Protein AF-A0A2U3LH15-F1 (afdb_monomer_lite)

Organism: NCBI:txid2043169

Structure (mmCIF, N/CA/C/O backbone):
data_AF-A0A2U3LH15-F1
#
_entry.id   AF-A0A2U3LH15-F1
#
loop_
_atom_site.group_PDB
_atom_site.id
_atom_site.type_symbol
_atom_site.label_atom_id
_atom_site.label_alt_id
_atom_site.label_comp_id
_atom_site.label_asym_id
_atom_site.label_entity_id
_atom_site.label_seq_id
_atom_site.pdbx_PDB_ins_code
_atom_site.Cartn_x
_atom_site.Cartn_y
_atom_site.Cartn_z
_atom_site.occupancy
_atom_site.B_iso_or_equiv
_atom_site.auth_seq_id
_atom_site.auth_comp_id
_atom_site.auth_asym_id
_atom_site.auth_atom_id
_atom_site.pdbx_PDB_model_num
ATOM 1 N N . MET A 1 1 ? -16.679 -10.662 41.827 1.00 49.59 1 MET A N 1
ATOM 2 C CA . MET A 1 1 ? -16.981 -10.724 40.382 1.00 49.59 1 MET A CA 1
ATOM 3 C C . MET A 1 1 ? -16.155 -11.853 39.800 1.00 49.59 1 MET A C 1
ATOM 5 O O . MET A 1 1 ? -14.954 -11.855 40.030 1.00 49.59 1 MET A O 1
ATOM 9 N N . SER A 1 2 ? -16.773 -12.844 39.156 1.00 46.16 2 SER A N 1
ATOM 10 C CA . SER A 1 2 ? -16.022 -13.871 38.427 1.00 46.16 2 SER A CA 1
ATOM 11 C C . SER A 1 2 ? -15.539 -13.270 37.113 1.00 46.16 2 SER A C 1
ATOM 13 O O . SER A 1 2 ? -16.351 -12.785 36.329 1.00 46.16 2 SER A O 1
ATOM 15 N N . THR A 1 3 ? -14.233 -13.267 36.884 1.00 41.34 3 THR A N 1
ATOM 16 C CA . THR A 1 3 ? -13.654 -12.869 35.601 1.00 41.34 3 THR A CA 1
ATOM 17 C C . THR A 1 3 ? -13.797 -14.023 34.618 1.00 41.34 3 THR A C 1
ATOM 19 O O . THR A 1 3 ? -13.359 -15.136 34.909 1.00 41.34 3 THR A O 1
ATOM 22 N N . ALA A 1 4 ? -14.419 -13.767 33.471 1.00 61.19 4 ALA A N 1
ATOM 23 C CA . ALA A 1 4 ? -14.391 -14.677 32.334 1.00 61.19 4 ALA A CA 1
ATOM 24 C C . ALA A 1 4 ? -13.220 -14.294 31.408 1.00 61.19 4 ALA A C 1
ATOM 26 O O . ALA A 1 4 ? -12.852 -13.117 31.359 1.00 61.19 4 ALA A O 1
ATOM 27 N N . PRO A 1 5 ? -12.616 -15.254 30.688 1.00 57.06 5 PRO A N 1
ATOM 28 C CA . PRO A 1 5 ? -11.693 -14.935 29.609 1.00 57.06 5 PRO A CA 1
ATOM 29 C C . PRO A 1 5 ? -12.432 -14.136 28.528 1.00 57.06 5 PRO A C 1
ATOM 31 O O . PRO A 1 5 ? -13.467 -14.574 28.032 1.00 57.06 5 PRO A O 1
ATOM 34 N N . PHE A 1 6 ? -11.895 -12.968 28.185 1.00 63.31 6 PHE A N 1
ATOM 35 C CA . PHE A 1 6 ? -12.437 -12.088 27.158 1.00 63.31 6 PHE A CA 1
ATOM 36 C C . PHE A 1 6 ? -11.955 -12.525 25.766 1.00 63.31 6 PHE A C 1
ATOM 38 O O . PHE A 1 6 ? -10.752 -12.713 25.567 1.00 63.31 6 PHE A O 1
ATOM 45 N N . ASN A 1 7 ? -12.880 -12.691 24.816 1.00 67.81 7 ASN A N 1
ATOM 46 C CA . ASN A 1 7 ? -12.560 -12.983 23.420 1.00 67.81 7 ASN A CA 1
ATOM 47 C C . ASN A 1 7 ? -12.801 -11.726 22.559 1.00 67.81 7 ASN A C 1
ATOM 49 O O . ASN A 1 7 ? -13.956 -11.478 22.229 1.00 67.81 7 ASN A O 1
ATOM 53 N N . PRO A 1 8 ? -11.752 -11.004 22.116 1.00 62.06 8 PRO A N 1
ATOM 54 C CA . PRO A 1 8 ? -11.868 -9.763 21.329 1.00 62.06 8 PRO A CA 1
ATOM 55 C C . PRO A 1 8 ? -12.505 -9.924 19.941 1.00 62.06 8 PRO A C 1
ATOM 57 O O . PRO A 1 8 ? -12.570 -8.969 19.173 1.00 62.06 8 PRO A O 1
ATOM 60 N N . PHE A 1 9 ? -12.920 -11.136 19.578 1.00 65.56 9 PHE A N 1
ATOM 61 C CA . PHE A 1 9 ? -13.545 -11.443 18.297 1.00 65.56 9 PHE A CA 1
ATOM 62 C C . PHE A 1 9 ? -15.045 -11.772 18.425 1.00 65.56 9 PHE A C 1
ATOM 64 O O . PHE A 1 9 ? -15.652 -12.192 17.437 1.00 65.56 9 PHE A O 1
ATOM 71 N N . MET A 1 10 ? -15.660 -11.621 19.608 1.00 66.31 10 MET A N 1
ATOM 72 C CA . MET A 1 10 ? -17.076 -11.933 19.852 1.00 66.31 10 MET A CA 1
ATOM 73 C C . MET A 1 10 ? -17.831 -10.761 20.483 1.00 66.31 10 MET A C 1
ATOM 75 O O . MET A 1 10 ? -17.699 -10.525 21.670 1.00 66.31 10 MET A O 1
ATOM 79 N N . GLY A 1 11 ? -18.724 -10.143 19.702 1.00 62.91 11 GLY A N 1
ATOM 80 C CA . GLY A 1 11 ? -19.539 -8.997 20.115 1.00 62.91 11 GLY A CA 1
ATOM 81 C C . GLY A 1 11 ? -20.336 -9.185 21.416 1.00 62.91 11 GLY A C 1
ATOM 82 O O . GLY A 1 11 ? -21.247 -10.015 21.468 1.00 62.91 11 GLY A O 1
ATOM 83 N N . GLU A 1 12 ? -20.089 -8.339 22.411 1.00 71.44 12 GLU A N 1
ATOM 84 C CA . GLU A 1 12 ? -20.913 -8.166 23.606 1.00 71.44 12 GLU A CA 1
ATOM 85 C C . GLU A 1 12 ? -21.928 -7.024 23.428 1.00 71.44 12 GLU A C 1
ATOM 87 O O . GLU A 1 12 ? -21.669 -5.976 22.823 1.00 71.44 12 GLU A O 1
ATOM 92 N N . VAL A 1 13 ? -23.126 -7.221 23.982 1.00 78.69 13 VAL A N 1
ATOM 93 C CA . VAL A 1 13 ? -24.191 -6.213 24.003 1.00 78.69 13 VAL A CA 1
ATOM 94 C C . VAL A 1 13 ? -24.403 -5.684 25.417 1.00 78.69 13 VAL A C 1
ATOM 96 O O . VAL A 1 13 ? -24.499 -6.446 26.375 1.00 78.69 13 VAL A O 1
ATOM 99 N N . ILE A 1 14 ? -24.526 -4.367 25.546 1.00 79.00 14 ILE A N 1
ATOM 100 C CA . ILE A 1 14 ? -24.836 -3.684 26.801 1.00 79.00 14 ILE A CA 1
ATOM 101 C C . ILE A 1 14 ? -26.329 -3.381 26.839 1.00 79.00 14 ILE A C 1
ATOM 103 O O . ILE A 1 14 ? -26.862 -2.700 25.957 1.00 79.00 14 ILE A O 1
ATOM 107 N N . GLN A 1 15 ? -26.994 -3.855 27.892 1.00 80.69 15 GLN A N 1
ATOM 108 C CA . GLN A 1 15 ? -28.379 -3.502 28.170 1.00 80.69 15 GLN A CA 1
ATOM 109 C C . GLN A 1 15 ? -28.468 -2.020 28.547 1.00 80.69 15 GLN A C 1
ATOM 111 O O . GLN A 1 15 ? -27.754 -1.541 29.427 1.00 80.69 15 GLN A O 1
ATOM 116 N N . THR A 1 16 ? -29.369 -1.293 27.894 1.00 85.56 16 THR A N 1
ATOM 117 C CA . THR A 1 16 ? -29.661 0.095 28.264 1.00 85.56 16 THR A CA 1
ATOM 118 C C . THR A 1 16 ? -30.792 0.154 29.291 1.00 85.56 16 THR A C 1
ATOM 120 O O . THR A 1 16 ? -31.511 -0.818 29.524 1.00 85.56 16 THR A O 1
ATOM 123 N N . ASN A 1 17 ? -31.016 1.329 29.876 1.00 85.38 17 ASN A N 1
ATOM 124 C CA . ASN A 1 17 ? -32.180 1.575 30.732 1.00 85.38 17 ASN A CA 1
ATOM 125 C C . ASN A 1 17 ? -33.522 1.514 29.972 1.00 85.38 17 ASN A C 1
ATOM 127 O O . ASN A 1 17 ? -34.576 1.555 30.603 1.00 85.38 17 ASN A O 1
ATOM 131 N N . VAL A 1 18 ? -33.501 1.424 28.638 1.00 89.19 18 VAL A N 1
ATOM 132 C CA . VAL A 1 18 ? -34.692 1.255 27.804 1.00 89.19 18 VAL A CA 1
ATOM 133 C C . VAL A 1 18 ? -34.870 -0.232 27.509 1.00 89.19 18 VAL A C 1
ATOM 135 O O . VAL A 1 18 ? -34.037 -0.859 26.856 1.00 89.19 18 VAL A O 1
ATOM 138 N N . ALA A 1 19 ? -35.973 -0.806 27.993 1.00 87.81 19 ALA A N 1
ATOM 139 C CA . ALA A 1 19 ? -36.280 -2.216 27.784 1.00 87.81 19 ALA A CA 1
ATOM 140 C C . ALA A 1 19 ? -36.313 -2.563 26.285 1.00 87.81 19 ALA A C 1
ATOM 142 O O . ALA A 1 19 ? -36.955 -1.875 25.494 1.00 87.81 19 ALA A O 1
ATOM 143 N N . GLY A 1 20 ? -35.618 -3.639 25.909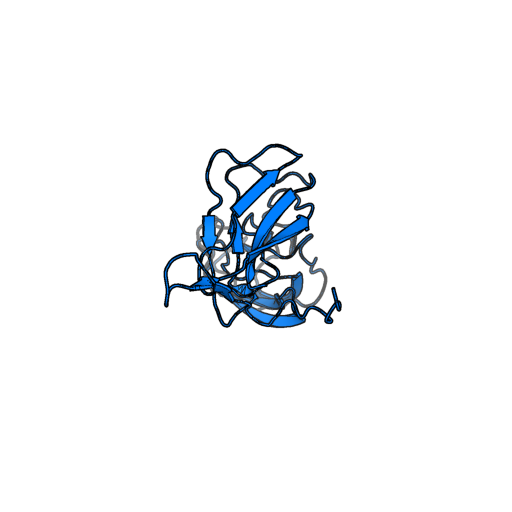 1.00 86.12 20 GLY A N 1
ATOM 144 C CA . GLY A 1 20 ? -35.506 -4.092 24.520 1.00 86.12 20 GLY A CA 1
ATOM 145 C C . GLY A 1 20 ? -34.448 -3.368 23.681 1.00 86.12 20 GLY A C 1
ATOM 146 O O . GLY A 1 20 ? -34.190 -3.797 22.558 1.00 86.12 20 GLY A O 1
ATOM 147 N N . THR A 1 21 ? -33.794 -2.332 24.214 1.00 89.25 21 THR A N 1
ATOM 148 C CA . THR A 1 21 ? -32.716 -1.620 23.520 1.00 89.25 21 THR A CA 1
ATOM 149 C C . THR A 1 21 ? -31.364 -2.027 24.086 1.00 89.25 21 THR A C 1
ATOM 151 O O . THR A 1 21 ? -31.046 -1.746 25.245 1.00 89.25 21 THR A O 1
ATOM 154 N N . ASN A 1 22 ? -30.547 -2.633 23.229 1.00 86.44 22 ASN A N 1
ATOM 155 C CA . ASN A 1 22 ? -29.165 -2.976 23.527 1.00 86.44 22 ASN A CA 1
ATOM 156 C C . ASN A 1 22 ? -28.217 -2.147 22.659 1.00 86.44 22 ASN A C 1
ATOM 158 O O . ASN A 1 22 ? -28.490 -1.906 21.482 1.00 86.44 22 ASN A O 1
ATOM 162 N N . CYS A 1 23 ? -27.089 -1.745 23.232 1.00 83.50 23 CYS A N 1
ATOM 163 C CA . CYS A 1 23 ? -25.990 -1.114 22.510 1.00 83.50 23 CYS A CA 1
ATOM 164 C C . CYS A 1 23 ? -24.867 -2.128 22.294 1.00 83.50 23 CYS A C 1
ATOM 166 O O . CYS A 1 23 ? -24.655 -3.001 23.129 1.00 83.50 23 CYS A O 1
ATOM 168 N N . LEU A 1 24 ? -24.121 -1.997 21.199 1.00 80.94 24 LEU A N 1
ATOM 169 C CA . LEU A 1 24 ? -22.880 -2.751 21.029 1.00 80.94 24 LEU A CA 1
ATOM 170 C C . LEU A 1 24 ? -21.819 -2.195 21.975 1.00 80.94 24 LEU A C 1
ATOM 172 O O . LEU A 1 24 ? -21.653 -0.973 22.063 1.00 80.94 24 LEU A O 1
ATOM 176 N N . TRP A 1 25 ? -21.094 -3.077 22.652 1.00 81.88 25 TRP A N 1
ATOM 177 C CA . TRP A 1 25 ? -19.869 -2.682 23.321 1.00 81.88 25 TRP A CA 1
ATOM 178 C C . TRP A 1 25 ? -18.741 -2.536 22.296 1.00 81.88 25 TRP A C 1
ATOM 180 O O . TRP A 1 25 ? -18.602 -3.340 21.374 1.00 81.88 25 TRP A O 1
ATOM 190 N N . LEU A 1 26 ? -17.959 -1.466 22.431 1.00 83.19 26 LEU A N 1
ATOM 191 C CA . LEU A 1 26 ? -16.799 -1.198 21.590 1.00 83.19 26 LEU A CA 1
ATOM 192 C C . LEU A 1 26 ? -15.582 -1.000 22.483 1.00 83.19 26 LEU A C 1
ATOM 194 O O . LEU A 1 26 ? -15.640 -0.274 23.479 1.00 83.19 26 LEU A O 1
ATOM 198 N N . GLN A 1 27 ? -14.477 -1.613 22.090 1.00 86.25 27 GLN A N 1
ATOM 199 C CA . GLN A 1 27 ? -13.170 -1.408 22.689 1.00 86.25 27 GLN A CA 1
ATOM 200 C C . GLN A 1 27 ? -12.361 -0.448 21.835 1.00 86.25 27 GLN A C 1
ATOM 202 O O . GLN A 1 27 ? -12.455 -0.469 20.612 1.00 86.25 27 GLN A O 1
ATOM 207 N N . LYS A 1 28 ? -11.530 0.371 22.477 1.00 90.12 28 LYS A N 1
ATOM 208 C CA . LYS A 1 28 ? -10.541 1.183 21.770 1.00 90.12 28 LYS A CA 1
ATOM 209 C C . LYS A 1 28 ? -9.204 0.483 21.784 1.00 90.12 28 LYS A C 1
ATOM 211 O O . LYS A 1 28 ? -8.683 0.186 22.857 1.00 90.12 28 LYS A O 1
ATOM 216 N N . VAL A 1 29 ? -8.654 0.273 20.599 1.00 91.88 29 VAL A N 1
ATOM 217 C CA . VAL A 1 29 ? -7.295 -0.228 20.416 1.00 91.88 29 VAL A CA 1
ATOM 218 C C . VAL A 1 29 ? -6.441 0.838 19.754 1.00 91.88 29 VAL A C 1
ATOM 220 O O . VAL A 1 29 ? -6.921 1.621 18.932 1.00 91.88 29 VAL A O 1
ATOM 223 N N . ASP A 1 30 ? -5.174 0.857 20.136 1.00 95.00 30 ASP A N 1
ATOM 224 C CA . ASP A 1 30 ? -4.164 1.736 19.572 1.00 95.00 30 ASP A CA 1
ATOM 225 C C . ASP A 1 30 ? -3.303 0.944 18.584 1.00 95.00 30 ASP A C 1
ATOM 227 O O . ASP A 1 30 ? -2.598 0.009 18.974 1.00 95.00 30 ASP A O 1
ATOM 231 N N . TYR A 1 31 ? -3.405 1.280 17.298 1.00 96.75 31 TYR A N 1
ATOM 232 C CA . TYR A 1 31 ? -2.532 0.738 16.268 1.00 96.75 31 TYR A CA 1
ATOM 233 C C . TYR A 1 31 ? -1.387 1.709 15.983 1.00 96.75 31 TYR A C 1
ATOM 235 O O . TYR A 1 31 ? -1.572 2.722 15.305 1.00 96.75 31 TYR A O 1
ATOM 243 N N . GLN A 1 32 ? -0.204 1.354 16.485 1.00 97.69 32 GLN A N 1
ATOM 244 C CA . GLN A 1 32 ? 0.999 2.173 16.402 1.00 97.69 32 GLN A CA 1
ATOM 245 C C . GLN A 1 32 ? 1.915 1.723 15.263 1.00 97.69 32 GLN A C 1
ATOM 247 O O . GLN A 1 32 ? 2.303 0.555 15.182 1.00 97.69 32 GLN A O 1
ATOM 252 N N . ILE A 1 33 ? 2.297 2.663 14.402 1.00 97.94 33 ILE A N 1
ATOM 253 C CA . ILE A 1 33 ? 3.237 2.464 13.290 1.00 97.94 33 ILE A CA 1
ATOM 254 C C . ILE A 1 33 ? 4.107 3.710 13.099 1.00 97.94 33 ILE A C 1
ATOM 256 O O . ILE A 1 33 ? 3.727 4.794 13.519 1.00 97.94 33 ILE A O 1
ATOM 260 N N . SER A 1 34 ? 5.250 3.583 12.419 1.00 98.06 34 SER A N 1
ATOM 261 C CA . SER A 1 34 ? 6.131 4.725 12.114 1.00 98.06 34 SER A CA 1
ATOM 262 C C . SER A 1 34 ? 6.385 4.861 10.609 1.00 98.06 34 SER A C 1
ATOM 264 O O . SER A 1 34 ? 7.501 4.611 10.150 1.00 98.06 34 SER A O 1
ATOM 266 N N . PRO A 1 35 ? 5.359 5.215 9.810 1.00 98.25 35 PRO A N 1
ATOM 267 C CA . PRO A 1 35 ? 5.477 5.267 8.360 1.00 98.25 35 PRO A CA 1
ATOM 268 C C . PRO A 1 35 ? 6.398 6.399 7.899 1.00 98.25 35 PRO A C 1
ATOM 270 O O . PRO A 1 35 ? 6.175 7.577 8.203 1.00 98.25 35 PRO A O 1
ATOM 273 N N . ILE A 1 36 ? 7.388 6.070 7.078 1.00 98.31 36 ILE A N 1
ATOM 274 C CA . ILE A 1 36 ? 8.235 7.058 6.407 1.00 98.31 36 ILE A CA 1
ATOM 275 C C . ILE A 1 36 ? 7.461 7.792 5.302 1.00 98.31 36 ILE A C 1
ATOM 277 O O . ILE A 1 36 ? 6.383 7.366 4.859 1.00 98.31 36 ILE A O 1
ATOM 281 N N . ALA A 1 37 ? 8.032 8.902 4.832 1.00 98.06 37 ALA A N 1
ATOM 282 C CA . ALA A 1 37 ? 7.488 9.665 3.714 1.00 98.06 37 ALA A CA 1
ATOM 283 C C . ALA A 1 37 ? 7.323 8.798 2.451 1.00 98.06 37 ALA A C 1
ATOM 285 O O . ALA A 1 37 ? 8.145 7.926 2.163 1.00 98.06 37 ALA A O 1
ATOM 286 N N . ALA A 1 38 ? 6.264 9.060 1.680 1.00 97.88 38 ALA A N 1
ATOM 287 C CA . ALA A 1 38 ? 6.037 8.385 0.406 1.00 97.88 38 ALA A CA 1
ATOM 288 C C . ALA A 1 38 ? 7.218 8.599 -0.558 1.00 97.88 38 ALA A C 1
ATOM 290 O O . ALA A 1 38 ? 7.863 9.648 -0.565 1.00 97.88 38 ALA A O 1
ATOM 291 N N . SER A 1 39 ? 7.490 7.604 -1.398 1.00 98.31 39 SER A N 1
ATOM 292 C CA . SER A 1 39 ? 8.616 7.624 -2.334 1.00 98.31 39 SER A CA 1
ATOM 293 C C . SER A 1 39 ? 8.268 6.832 -3.578 1.00 98.31 39 SER A C 1
ATOM 295 O O . SER A 1 39 ? 7.745 5.731 -3.470 1.00 98.31 39 SER A O 1
ATOM 297 N N . ASN A 1 40 ? 8.620 7.353 -4.754 1.00 98.38 40 ASN A N 1
ATOM 298 C CA . ASN A 1 40 ? 8.308 6.734 -6.048 1.00 98.38 40 ASN A CA 1
ATOM 299 C C . ASN A 1 40 ? 9.263 5.594 -6.448 1.00 98.38 40 ASN A C 1
ATOM 301 O O . ASN A 1 40 ? 9.061 4.982 -7.495 1.00 98.38 40 ASN A O 1
ATOM 305 N N . VAL A 1 41 ? 10.323 5.354 -5.669 1.00 98.38 41 VAL A N 1
ATOM 306 C CA . VAL A 1 41 ? 11.430 4.443 -6.026 1.00 98.38 41 VAL A CA 1
ATOM 307 C C . VAL A 1 41 ? 11.818 3.482 -4.899 1.00 98.38 41 VAL A C 1
ATOM 309 O O . VAL A 1 41 ? 12.794 2.754 -5.032 1.00 98.38 41 VAL A O 1
ATOM 312 N N . TYR A 1 42 ? 11.097 3.508 -3.772 1.00 98.62 42 TYR A N 1
ATOM 313 C CA . TYR A 1 42 ? 11.468 2.759 -2.567 1.00 98.62 42 TYR A CA 1
ATOM 314 C C . TYR A 1 42 ? 11.492 1.241 -2.782 1.00 98.62 42 TYR A C 1
ATOM 316 O O . TYR A 1 42 ? 12.402 0.569 -2.309 1.00 98.62 42 TYR A O 1
ATOM 324 N N . VAL A 1 43 ? 10.496 0.711 -3.500 1.00 98.69 43 VAL A N 1
ATOM 325 C CA . VAL A 1 43 ? 10.317 -0.734 -3.707 1.00 98.69 43 VAL A CA 1
ATOM 326 C C . VAL A 1 43 ? 11.207 -1.230 -4.842 1.00 98.69 43 VAL A C 1
ATOM 328 O O . VAL A 1 43 ? 11.886 -2.243 -4.699 1.00 98.69 43 VAL A O 1
ATOM 331 N N . LEU A 1 44 ? 11.190 -0.513 -5.966 1.00 98.62 44 LEU A N 1
ATOM 332 C CA . LEU A 1 44 ? 11.988 -0.790 -7.153 1.00 98.62 44 LEU A CA 1
ATOM 333 C C . LEU A 1 44 ? 12.400 0.544 -7.782 1.00 98.62 44 LEU A C 1
ATOM 335 O O . LEU A 1 44 ? 11.552 1.350 -8.181 1.00 98.62 44 LEU A O 1
ATOM 339 N N . ALA A 1 45 ? 13.709 0.767 -7.894 1.00 98.38 45 ALA A N 1
ATOM 340 C CA . ALA A 1 45 ? 14.246 1.914 -8.615 1.00 98.38 45 ALA A CA 1
ATOM 341 C C . ALA A 1 45 ? 13.839 1.875 -10.100 1.00 98.38 45 ALA A C 1
ATOM 343 O O . ALA A 1 45 ? 13.428 0.836 -10.617 1.00 98.38 45 ALA A O 1
ATOM 344 N N . ASN A 1 46 ? 13.962 3.008 -10.799 1.00 98.06 46 ASN A N 1
ATOM 345 C CA . ASN A 1 46 ? 13.616 3.079 -12.218 1.00 98.06 46 ASN A CA 1
ATOM 346 C C . ASN A 1 46 ? 14.363 2.005 -13.024 1.00 98.06 46 ASN A C 1
ATOM 348 O O . ASN A 1 46 ? 15.580 2.077 -13.194 1.00 98.06 46 ASN A O 1
ATOM 352 N N . THR A 1 47 ? 13.613 1.026 -13.515 1.00 98.69 47 THR A N 1
ATOM 353 C CA . THR A 1 47 ? 14.119 -0.126 -14.257 1.00 98.69 47 THR A CA 1
ATOM 354 C C . THR A 1 47 ? 13.757 0.055 -15.720 1.00 98.69 47 THR A C 1
ATOM 356 O O . THR A 1 47 ? 12.583 0.231 -16.042 1.00 98.69 47 THR A O 1
ATOM 359 N N . ALA A 1 48 ? 14.759 0.037 -16.602 1.00 98.50 48 ALA A N 1
ATOM 360 C CA . ALA A 1 48 ? 14.546 0.208 -18.035 1.00 98.50 48 ALA A CA 1
ATOM 361 C C . ALA A 1 48 ? 13.640 -0.903 -18.593 1.00 98.50 48 ALA A C 1
ATOM 363 O O . ALA A 1 48 ? 13.804 -2.083 -18.266 1.00 98.50 48 ALA A O 1
ATOM 364 N N . LEU A 1 49 ? 12.680 -0.527 -19.438 1.00 98.50 49 LEU A N 1
ATOM 365 C CA . LEU A 1 49 ? 11.817 -1.499 -20.104 1.00 98.50 49 LEU A CA 1
ATOM 366 C C . LEU A 1 49 ? 12.495 -2.087 -21.347 1.00 98.50 49 LEU A C 1
ATOM 368 O O . LEU A 1 49 ? 13.323 -1.444 -21.990 1.00 98.50 49 LEU A O 1
ATOM 372 N N . THR A 1 50 ? 12.113 -3.314 -21.705 1.00 98.19 50 THR A N 1
ATOM 373 C CA . THR A 1 50 ? 12.637 -4.025 -22.885 1.00 98.19 50 THR A CA 1
ATOM 374 C C . THR A 1 50 ? 11.519 -4.332 -23.882 1.00 98.19 50 THR A C 1
ATOM 376 O O . THR A 1 50 ? 10.354 -4.031 -23.633 1.00 98.19 50 THR A O 1
ATOM 379 N N . ALA A 1 51 ? 11.847 -4.960 -25.013 1.00 97.31 51 ALA A N 1
ATOM 380 C CA . ALA A 1 51 ? 10.851 -5.433 -25.979 1.00 97.31 51 ALA A CA 1
ATOM 381 C C . ALA A 1 51 ? 10.011 -6.629 -25.473 1.00 97.31 51 ALA A C 1
ATOM 383 O O . ALA A 1 51 ? 9.102 -7.073 -26.171 1.00 97.31 51 ALA A O 1
ATOM 384 N N . ALA A 1 52 ? 10.306 -7.156 -24.279 1.00 97.88 52 ALA A N 1
ATOM 385 C CA . ALA A 1 52 ? 9.573 -8.239 -23.637 1.00 97.88 52 ALA A CA 1
ATOM 386 C C . ALA A 1 52 ? 9.124 -7.847 -22.221 1.00 97.88 52 ALA A C 1
ATOM 388 O O . ALA A 1 52 ? 9.712 -6.978 -21.574 1.00 97.88 52 ALA A O 1
ATOM 389 N N . ILE A 1 53 ? 8.076 -8.522 -21.745 1.00 98.44 53 ILE A N 1
ATOM 390 C CA . ILE A 1 53 ? 7.631 -8.440 -20.351 1.00 98.44 53 ILE A CA 1
ATOM 391 C C . ILE A 1 53 ? 8.767 -8.918 -19.445 1.00 98.44 53 ILE A C 1
ATOM 393 O O . ILE A 1 53 ? 9.403 -9.936 -19.721 1.00 98.44 53 ILE A O 1
ATOM 397 N N . GLN A 1 54 ? 9.001 -8.194 -18.354 1.00 98.62 54 GLN A N 1
ATOM 398 C CA . GLN A 1 54 ? 10.038 -8.528 -17.380 1.00 98.62 54 GLN A CA 1
ATOM 399 C C . GLN A 1 54 ? 9.395 -8.939 -16.061 1.00 98.62 54 GLN A C 1
ATOM 401 O O . GLN A 1 54 ? 8.556 -8.214 -15.531 1.00 98.62 54 GLN A O 1
ATOM 406 N N . THR A 1 55 ? 9.813 -10.076 -15.512 1.00 98.62 55 THR A N 1
ATOM 407 C CA . THR A 1 55 ? 9.410 -10.529 -14.177 1.00 98.62 55 THR A CA 1
ATOM 408 C C . THR A 1 55 ? 10.570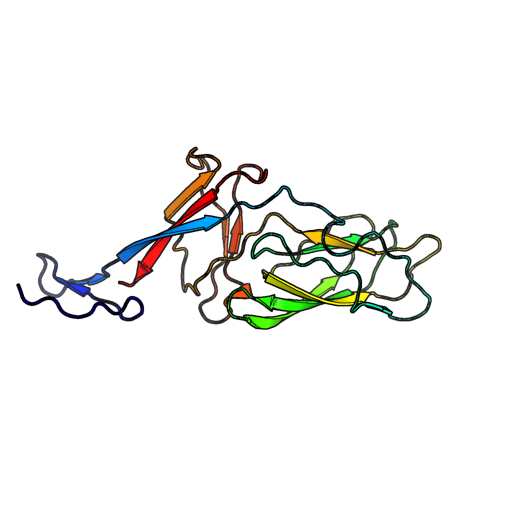 -10.320 -13.216 1.00 98.62 55 THR A C 1
ATOM 410 O O . THR A 1 55 ? 11.587 -11.005 -13.296 1.00 98.62 55 THR A O 1
ATOM 413 N N . ILE A 1 56 ? 10.416 -9.364 -12.309 1.00 98.62 56 ILE A N 1
ATOM 414 C CA . ILE A 1 56 ? 11.407 -9.007 -11.299 1.00 98.62 56 ILE A CA 1
ATOM 415 C C . ILE A 1 56 ? 11.070 -9.751 -10.007 1.00 98.62 56 ILE A C 1
ATOM 417 O O . ILE A 1 56 ? 9.945 -9.651 -9.519 1.00 98.62 56 ILE A O 1
ATOM 421 N N . THR A 1 57 ? 12.032 -10.495 -9.457 1.00 98.44 57 THR A N 1
ATOM 422 C CA . THR A 1 57 ? 11.888 -11.254 -8.193 1.00 98.44 57 THR A CA 1
ATOM 423 C C . THR A 1 57 ? 13.048 -11.033 -7.219 1.00 98.44 57 THR A C 1
ATOM 425 O O . THR A 1 57 ? 13.101 -11.651 -6.160 1.00 98.44 57 THR A O 1
ATOM 428 N N . THR A 1 58 ? 14.014 -10.186 -7.575 1.00 97.00 58 THR A N 1
ATOM 429 C CA . THR A 1 58 ? 15.186 -9.846 -6.757 1.00 97.00 58 THR A CA 1
ATOM 430 C C . THR A 1 58 ? 15.382 -8.333 -6.751 1.00 97.00 58 THR A C 1
ATOM 432 O O . THR A 1 58 ? 14.844 -7.634 -7.607 1.00 97.00 58 THR A O 1
ATOM 435 N N . GLY A 1 59 ? 16.120 -7.811 -5.765 1.00 96.44 59 GLY A N 1
ATOM 436 C CA . GLY A 1 59 ? 16.330 -6.363 -5.632 1.00 96.44 59 GLY A CA 1
ATOM 437 C C . GLY A 1 59 ? 15.052 -5.576 -5.311 1.00 96.44 59 GLY A C 1
ATOM 438 O O . GLY A 1 59 ? 14.998 -4.379 -5.572 1.00 96.44 59 GLY A O 1
ATOM 439 N N . ILE A 1 60 ? 14.033 -6.253 -4.772 1.00 98.31 60 ILE A N 1
ATOM 440 C CA . ILE A 1 60 ? 12.775 -5.654 -4.326 1.00 98.31 60 ILE A CA 1
ATOM 441 C C . ILE A 1 60 ? 12.879 -5.367 -2.830 1.00 98.31 60 ILE A C 1
ATOM 443 O O . ILE A 1 60 ? 13.180 -6.265 -2.040 1.00 98.31 60 ILE A O 1
ATOM 447 N N . THR A 1 61 ? 12.579 -4.133 -2.439 1.00 98.56 61 THR A N 1
ATOM 448 C CA . THR A 1 61 ? 12.464 -3.740 -1.030 1.00 98.56 61 THR A CA 1
ATOM 449 C C . THR A 1 61 ? 11.000 -3.809 -0.606 1.00 98.56 61 THR A C 1
ATOM 451 O O . THR A 1 61 ? 10.132 -3.234 -1.263 1.00 98.56 61 THR A O 1
ATOM 454 N N . SER A 1 62 ? 10.705 -4.506 0.493 1.00 98.19 62 SER A N 1
ATOM 455 C CA . SER A 1 62 ? 9.349 -4.507 1.061 1.00 98.19 62 SER A CA 1
ATOM 456 C C . SER A 1 62 ? 9.031 -3.165 1.733 1.00 98.19 62 SER A C 1
ATOM 458 O O . SER A 1 62 ? 9.960 -2.526 2.225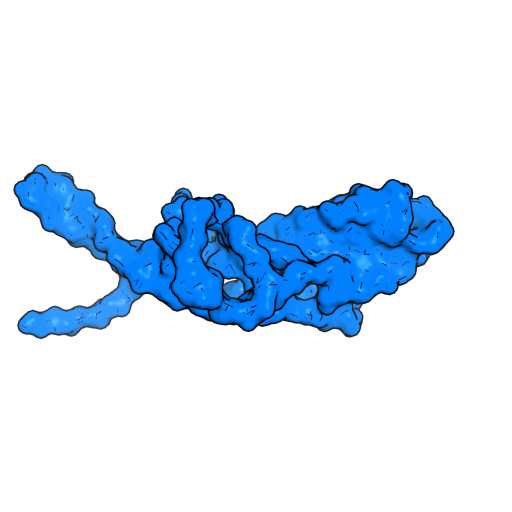 1.00 98.19 62 SER A O 1
ATOM 460 N N . PRO A 1 63 ? 7.758 -2.727 1.764 1.00 98.31 63 PRO A N 1
ATOM 461 C CA . PRO A 1 63 ? 7.361 -1.499 2.450 1.00 98.31 63 PRO A CA 1
ATOM 462 C C . PRO A 1 63 ? 7.784 -1.459 3.926 1.00 98.31 63 PRO A C 1
ATOM 464 O O . PRO A 1 63 ? 7.890 -2.493 4.581 1.00 98.31 63 PRO A O 1
ATOM 467 N N . ASP A 1 64 ? 7.987 -0.253 4.454 1.00 98.31 64 ASP A N 1
ATOM 468 C CA . ASP A 1 64 ? 8.376 -0.000 5.848 1.00 98.31 64 ASP A CA 1
ATOM 469 C C . ASP A 1 64 ? 7.280 -0.378 6.857 1.00 98.31 64 ASP A C 1
ATOM 471 O O . ASP A 1 64 ? 7.560 -0.862 7.951 1.00 98.31 64 ASP A O 1
ATOM 475 N N . VAL A 1 65 ? 6.024 -0.175 6.465 1.00 98.62 65 VAL A N 1
ATOM 476 C CA . VAL A 1 65 ? 4.816 -0.585 7.185 1.00 98.62 65 VAL A CA 1
ATOM 477 C C . VAL A 1 65 ? 3.782 -1.075 6.164 1.00 98.62 65 VAL A C 1
ATOM 479 O O . VAL A 1 65 ? 3.912 -0.747 4.981 1.00 98.62 65 VAL A O 1
A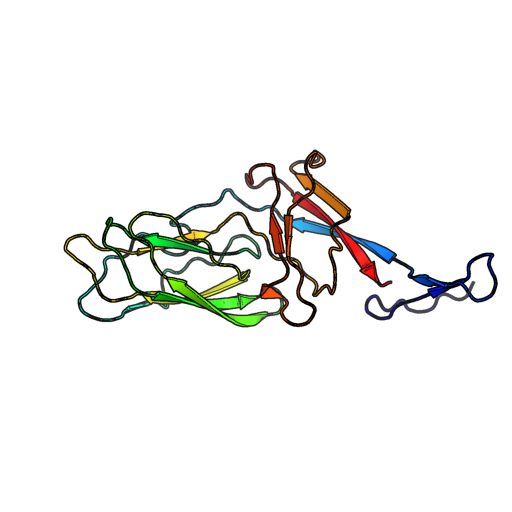TOM 482 N N . PRO A 1 66 ? 2.731 -1.812 6.572 1.00 98.62 66 PRO A N 1
ATOM 483 C CA . PRO A 1 66 ? 1.632 -2.163 5.678 1.00 98.62 66 PRO A CA 1
ATOM 484 C C . PRO A 1 66 ? 1.052 -0.918 5.001 1.00 98.62 66 PRO A C 1
ATOM 486 O O . PRO A 1 66 ? 0.494 -0.045 5.666 1.00 98.62 66 PRO A O 1
ATOM 489 N N . ARG A 1 67 ? 1.201 -0.806 3.680 1.00 98.75 67 ARG A N 1
ATOM 490 C CA . ARG A 1 67 ? 0.757 0.367 2.909 1.00 98.75 67 ARG A CA 1
ATOM 491 C C . ARG A 1 67 ? 0.637 0.053 1.430 1.00 98.75 67 ARG A C 1
ATOM 493 O O . ARG A 1 67 ? 1.086 -0.989 0.955 1.00 98.75 67 ARG A O 1
ATOM 500 N N . ASN A 1 68 ? 0.010 0.948 0.688 1.00 98.56 68 ASN A N 1
ATOM 501 C CA . ASN A 1 68 ? -0.094 0.807 -0.750 1.00 98.56 68 ASN A CA 1
ATOM 502 C C . ASN A 1 68 ? 1.225 1.096 -1.479 1.00 98.56 68 ASN A C 1
ATOM 504 O O . ASN A 1 68 ? 2.163 1.699 -0.954 1.00 98.56 68 ASN A O 1
ATOM 508 N N . HIS A 1 69 ? 1.257 0.692 -2.743 1.00 98.56 69 HIS A N 1
ATOM 509 C CA . HIS A 1 69 ? 2.334 1.002 -3.672 1.00 98.56 69 HIS A CA 1
ATOM 510 C C . HIS A 1 69 ? 1.920 2.126 -4.623 1.00 98.56 69 HIS A C 1
ATOM 512 O O . HIS A 1 69 ? 0.735 2.395 -4.840 1.00 98.56 69 HIS A O 1
ATOM 518 N N . VAL A 1 70 ? 2.919 2.741 -5.241 1.00 98.69 70 VAL A N 1
ATOM 519 C CA . VAL A 1 70 ? 2.740 3.654 -6.372 1.00 98.69 70 VAL A CA 1
ATOM 520 C C . VAL A 1 70 ? 3.601 3.195 -7.539 1.00 98.69 70 VAL A C 1
ATOM 522 O O . VAL A 1 70 ? 4.671 2.625 -7.327 1.00 98.69 70 VAL A O 1
ATOM 525 N N . VAL A 1 71 ? 3.156 3.441 -8.765 1.00 98.75 71 VAL A N 1
ATOM 526 C CA . VAL A 1 71 ? 3.925 3.152 -9.983 1.00 98.75 71 VAL A CA 1
ATOM 527 C C . VAL A 1 71 ? 4.060 4.413 -10.821 1.00 98.75 71 VAL A C 1
ATOM 529 O O . VAL A 1 71 ? 3.160 5.256 -10.844 1.00 98.75 71 VAL A O 1
ATOM 532 N N . LYS A 1 72 ? 5.193 4.563 -11.502 1.00 98.62 72 LYS A N 1
ATOM 533 C CA . LYS A 1 72 ? 5.464 5.715 -12.364 1.00 98.62 72 LYS A CA 1
ATOM 534 C C . LYS A 1 72 ? 6.278 5.283 -13.580 1.00 98.62 72 LYS A C 1
ATOM 536 O O . LYS A 1 72 ? 7.277 4.582 -13.424 1.00 98.62 72 LYS A O 1
ATOM 541 N N . GLY A 1 73 ? 5.862 5.725 -14.765 1.00 98.62 73 GLY A N 1
ATOM 542 C CA . GLY A 1 73 ? 6.634 5.577 -15.996 1.00 98.62 73 GLY A CA 1
ATOM 543 C C . GLY A 1 73 ? 7.708 6.658 -16.143 1.00 98.62 73 GLY A C 1
ATOM 544 O O . GLY A 1 73 ? 7.590 7.762 -15.598 1.00 98.62 73 GLY A O 1
ATOM 545 N N . ALA A 1 74 ? 8.773 6.348 -16.877 1.00 98.31 74 ALA A N 1
ATOM 546 C CA . ALA A 1 74 ? 9.888 7.263 -17.109 1.00 98.31 74 ALA A CA 1
ATOM 547 C C . ALA A 1 74 ? 9.597 8.305 -18.201 1.00 98.31 74 ALA A C 1
ATOM 549 O O . ALA A 1 74 ? 10.172 9.395 -18.165 1.00 98.31 74 ALA A O 1
ATOM 550 N N . ILE A 1 75 ? 8.700 8.003 -19.148 1.00 98.38 75 ILE A N 1
ATOM 551 C CA . ILE A 1 75 ? 8.383 8.864 -20.296 1.00 98.38 75 ILE A CA 1
ATOM 552 C C . ILE A 1 75 ? 6.880 9.143 -20.395 1.00 98.38 75 ILE A C 1
ATOM 554 O O . ILE A 1 75 ? 6.050 8.447 -19.818 1.00 98.38 75 ILE A O 1
ATOM 558 N N . SER A 1 76 ? 6.499 10.193 -21.127 1.00 98.00 76 SER A N 1
ATOM 559 C CA . SER A 1 76 ? 5.091 10.609 -21.250 1.00 98.00 76 SER A CA 1
ATOM 560 C C . SER A 1 76 ? 4.210 9.576 -21.957 1.00 98.00 76 SER A C 1
ATOM 562 O O . SER A 1 76 ? 3.000 9.577 -21.756 1.00 98.00 76 SER A O 1
ATOM 564 N N . THR A 1 77 ? 4.809 8.695 -22.759 1.00 98.00 77 THR A N 1
ATOM 565 C CA . THR A 1 77 ? 4.122 7.626 -23.490 1.00 98.00 77 THR A CA 1
ATOM 566 C C . THR A 1 77 ? 4.165 6.274 -22.778 1.00 98.00 77 THR A C 1
ATOM 568 O O . THR A 1 77 ? 3.638 5.312 -23.332 1.00 98.00 77 THR A O 1
ATOM 571 N N . SER A 1 78 ? 4.767 6.170 -21.582 1.00 98.31 78 SER A N 1
ATOM 572 C CA . SER A 1 78 ? 4.804 4.917 -20.816 1.00 98.31 78 SER A CA 1
ATOM 573 C C . SER A 1 78 ? 3.379 4.411 -20.576 1.00 98.31 78 SER A C 1
ATOM 575 O O . SER A 1 78 ? 2.557 5.096 -19.959 1.00 98.31 78 SER A O 1
ATOM 577 N N . THR A 1 79 ? 3.084 3.207 -21.060 1.00 97.88 79 THR A N 1
ATOM 578 C CA . THR A 1 79 ? 1.773 2.563 -20.933 1.00 97.88 79 THR A CA 1
ATOM 579 C C . THR A 1 79 ? 1.917 1.078 -20.585 1.00 97.88 79 THR A C 1
ATOM 581 O O . THR A 1 79 ? 3.020 0.555 -20.439 1.00 97.88 79 THR A O 1
ATOM 584 N N . GLY A 1 80 ? 0.790 0.389 -20.431 1.00 98.25 80 GLY A N 1
ATOM 585 C CA . GLY A 1 80 ? 0.730 -1.009 -20.025 1.00 98.25 80 GLY A CA 1
ATOM 586 C C . GLY A 1 80 ? 0.554 -1.191 -18.521 1.00 98.25 80 GLY A C 1
ATOM 587 O O . GLY A 1 80 ? 0.470 -0.235 -17.749 1.00 98.25 80 GLY A O 1
ATOM 588 N N . ASN A 1 81 ? 0.456 -2.456 -18.121 1.00 98.69 81 ASN A N 1
ATOM 589 C CA . ASN A 1 81 ? 0.126 -2.844 -16.758 1.00 98.69 81 ASN A CA 1
ATOM 590 C C . ASN A 1 81 ? 1.373 -3.274 -15.993 1.00 98.69 81 ASN A C 1
ATOM 592 O O . ASN A 1 81 ? 2.127 -4.130 -16.454 1.00 98.69 81 ASN A O 1
ATOM 596 N N . VAL A 1 82 ? 1.528 -2.726 -14.794 1.00 98.81 82 VAL A N 1
ATOM 597 C CA . VAL A 1 82 ? 2.461 -3.212 -13.782 1.00 98.81 82 VAL A CA 1
ATOM 598 C C . VAL A 1 82 ? 1.680 -4.114 -12.835 1.00 98.81 82 VAL A C 1
ATOM 600 O O . VAL A 1 82 ? 0.691 -3.680 -12.239 1.00 98.81 82 VAL A O 1
ATOM 603 N N . VAL A 1 83 ? 2.100 -5.372 -12.709 1.00 98.81 83 VAL A N 1
ATOM 604 C CA . VAL A 1 83 ? 1.462 -6.345 -11.808 1.00 98.81 83 VAL A CA 1
ATOM 605 C C . VAL A 1 83 ? 2.383 -6.596 -10.626 1.00 98.81 83 VAL A C 1
ATOM 607 O O . VAL A 1 83 ? 3.533 -6.980 -10.805 1.00 98.81 83 VAL A O 1
ATOM 610 N N . ILE A 1 84 ? 1.887 -6.368 -9.417 1.00 98.88 84 ILE A N 1
ATOM 611 C CA . ILE A 1 84 ? 2.650 -6.477 -8.173 1.00 98.88 84 ILE A CA 1
ATOM 612 C C . ILE A 1 84 ? 2.032 -7.589 -7.340 1.00 98.88 84 ILE A C 1
ATOM 614 O O . ILE A 1 84 ? 0.832 -7.557 -7.061 1.00 98.88 84 ILE A O 1
ATOM 618 N N . THR A 1 85 ? 2.856 -8.546 -6.931 1.00 98.81 85 THR A N 1
ATOM 619 C CA . THR A 1 85 ? 2.463 -9.683 -6.096 1.00 98.81 85 THR A CA 1
ATOM 620 C C . THR A 1 85 ? 3.279 -9.683 -4.810 1.00 98.81 85 THR A C 1
ATOM 622 O O . THR A 1 85 ? 4.477 -9.388 -4.807 1.00 98.81 85 THR A O 1
ATOM 625 N N . GLY A 1 86 ? 2.620 -10.010 -3.707 1.00 98.75 86 GLY A N 1
ATOM 626 C CA . GLY A 1 86 ? 3.206 -10.004 -2.375 1.00 98.75 86 GLY A CA 1
ATOM 627 C C . GLY A 1 86 ? 2.200 -10.477 -1.337 1.00 98.75 86 GLY A C 1
ATOM 628 O O . GLY A 1 86 ? 1.289 -11.233 -1.676 1.00 98.75 86 GLY A O 1
ATOM 629 N N . THR A 1 87 ? 2.341 -10.025 -0.093 1.00 98.75 87 THR A N 1
ATOM 630 C CA . THR A 1 87 ? 1.408 -10.378 0.987 1.00 98.75 87 THR A CA 1
ATOM 631 C C . THR A 1 87 ? 0.815 -9.159 1.673 1.00 98.75 87 THR A C 1
ATOM 633 O O . THR A 1 87 ? 1.446 -8.102 1.744 1.00 98.75 87 THR A O 1
ATOM 636 N N . ASP A 1 88 ? -0.389 -9.317 2.216 1.00 98.38 88 ASP A N 1
ATOM 637 C CA . ASP A 1 88 ? -0.981 -8.361 3.152 1.00 98.38 88 ASP A CA 1
ATOM 638 C C . ASP A 1 88 ? -0.437 -8.548 4.583 1.00 98.38 88 ASP A C 1
ATOM 640 O O . ASP A 1 88 ? 0.383 -9.433 4.839 1.00 98.38 88 ASP A O 1
ATOM 644 N N . ILE A 1 89 ? -0.887 -7.709 5.524 1.00 97.12 89 ILE A N 1
ATOM 645 C CA . ILE A 1 89 ? -0.475 -7.771 6.940 1.00 97.12 89 ILE A CA 1
ATOM 646 C C . ILE A 1 89 ? -0.872 -9.092 7.631 1.00 97.12 89 ILE A C 1
ATOM 648 O O . ILE A 1 89 ? -0.240 -9.486 8.606 1.00 97.12 89 ILE A O 1
ATOM 652 N N . GLY A 1 90 ? -1.883 -9.798 7.114 1.00 95.75 90 GLY A N 1
ATOM 653 C CA . GLY A 1 90 ? -2.299 -11.118 7.590 1.00 95.75 90 GLY A CA 1
ATOM 654 C C . GLY A 1 90 ? -1.509 -12.273 6.967 1.00 95.75 90 GLY A C 1
ATOM 655 O O . GLY A 1 90 ? -1.752 -13.427 7.311 1.00 95.75 90 GLY A O 1
ATOM 656 N N . GLY A 1 91 ? -0.575 -11.988 6.054 1.00 97.62 91 GLY A N 1
ATOM 657 C CA . GLY A 1 91 ? 0.213 -12.991 5.338 1.00 97.62 91 GLY A CA 1
ATOM 658 C C . GLY A 1 91 ? -0.491 -13.600 4.122 1.00 97.62 91 GLY A C 1
ATOM 659 O O . GLY A 1 91 ? 0.063 -14.506 3.499 1.00 97.62 91 GLY A O 1
ATOM 660 N N . ASN A 1 92 ? -1.676 -13.115 3.739 1.00 97.69 92 ASN A N 1
ATOM 661 C CA . ASN A 1 92 ? -2.380 -13.618 2.560 1.00 97.69 92 ASN A CA 1
ATOM 662 C C . ASN A 1 92 ? -1.690 -13.126 1.290 1.00 97.69 92 ASN A C 1
ATOM 664 O O . ASN A 1 92 ? -1.354 -11.946 1.182 1.00 97.69 92 ASN A O 1
ATOM 668 N N . VAL A 1 93 ? -1.530 -14.010 0.303 1.00 98.38 93 VAL A N 1
ATOM 669 C CA . VAL A 1 93 ? -0.999 -13.626 -1.009 1.00 98.38 93 VAL A CA 1
ATOM 670 C C . VAL A 1 93 ? -2.007 -12.734 -1.725 1.00 98.38 93 VAL A C 1
ATOM 672 O O . VAL A 1 93 ? -3.173 -13.095 -1.887 1.00 98.38 93 VAL A O 1
ATOM 675 N N . ILE A 1 94 ? -1.541 -11.577 -2.180 1.00 98.56 94 ILE A N 1
ATOM 676 C CA . ILE A 1 94 ? -2.341 -10.595 -2.904 1.00 98.56 94 ILE A CA 1
ATOM 677 C C . ILE A 1 94 ? -1.624 -10.143 -4.173 1.00 98.56 94 ILE A C 1
ATOM 679 O O . ILE A 1 94 ? -0.393 -10.088 -4.241 1.00 98.56 94 ILE A O 1
ATOM 683 N N . THR A 1 95 ? -2.422 -9.766 -5.168 1.00 98.44 95 THR A N 1
ATOM 684 C CA . THR A 1 95 ? -1.950 -9.182 -6.423 1.00 98.44 95 THR A CA 1
ATOM 685 C C . THR A 1 95 ? -2.671 -7.862 -6.679 1.00 98.44 95 THR A C 1
ATOM 687 O O . THR A 1 95 ? -3.872 -7.730 -6.429 1.00 98.44 95 THR A O 1
ATOM 690 N N . SER A 1 96 ? -1.934 -6.879 -7.186 1.00 98.19 96 SER A N 1
ATOM 691 C CA . SER A 1 96 ? -2.447 -5.595 -7.661 1.00 98.19 96 SER A CA 1
ATOM 692 C C . SER A 1 96 ? -1.992 -5.366 -9.093 1.00 98.19 96 SER A C 1
ATOM 694 O O . SER A 1 96 ? -0.835 -5.612 -9.417 1.00 98.19 96 SER A O 1
ATOM 696 N N . THR A 1 97 ? -2.893 -4.891 -9.946 1.00 98.56 97 THR A N 1
ATOM 697 C CA . THR A 1 97 ? -2.572 -4.490 -11.320 1.00 98.56 97 THR A CA 1
ATOM 698 C C . THR A 1 97 ? -2.818 -2.999 -11.456 1.00 98.56 97 THR A C 1
ATOM 700 O O . THR A 1 97 ? -3.927 -2.538 -11.188 1.00 98.56 97 THR A O 1
ATOM 703 N N . VAL A 1 98 ? -1.797 -2.253 -11.871 1.00 98.44 98 VAL A N 1
ATOM 704 C CA . VAL A 1 98 ? -1.872 -0.800 -12.044 1.00 98.44 98 VAL A CA 1
ATOM 705 C C . VAL A 1 98 ? -1.435 -0.435 -13.456 1.00 98.44 98 VAL A C 1
ATOM 707 O O . VAL A 1 98 ? -0.338 -0.792 -13.884 1.00 98.44 98 VAL A O 1
ATOM 710 N N . ALA A 1 99 ? -2.297 0.273 -14.184 1.00 98.56 99 ALA A N 1
ATOM 711 C CA . ALA A 1 99 ? -1.972 0.791 -15.507 1.00 98.56 99 ALA A CA 1
ATOM 712 C C . ALA A 1 99 ? -1.102 2.049 -15.386 1.00 98.56 99 ALA A C 1
ATOM 714 O O . ALA A 1 99 ? -1.411 2.946 -14.599 1.00 98.56 99 ALA A O 1
ATOM 715 N N . LEU A 1 100 ? -0.027 2.126 -16.169 1.00 98.56 100 LEU A N 1
ATOM 716 C CA . LEU A 1 100 ? 0.804 3.324 -16.270 1.00 98.56 100 LEU A CA 1
ATOM 717 C C . LEU A 1 100 ? 0.045 4.452 -16.979 1.00 98.56 100 LEU A C 1
ATOM 719 O O . LEU A 1 100 ? -0.737 4.214 -17.899 1.00 98.56 100 LEU A O 1
ATOM 723 N N . ASN A 1 101 ? 0.324 5.688 -16.569 1.00 98.25 101 ASN A N 1
ATOM 724 C CA . ASN A 1 101 ? -0.212 6.899 -17.185 1.00 98.25 101 ASN A CA 1
ATOM 725 C C . ASN A 1 101 ? 0.932 7.882 -17.478 1.00 98.25 101 ASN A C 1
ATOM 727 O O . ASN A 1 101 ? 1.062 8.928 -16.838 1.00 98.25 101 ASN A O 1
ATOM 731 N N . GLY A 1 102 ? 1.828 7.489 -18.387 1.00 98.06 102 GLY A N 1
ATOM 732 C CA . GLY A 1 102 ? 3.032 8.249 -18.699 1.00 98.06 102 GLY A CA 1
ATOM 733 C C . GLY A 1 102 ? 3.896 8.489 -17.458 1.00 98.06 102 GLY A C 1
ATOM 734 O O . GLY A 1 102 ? 4.174 7.575 -16.679 1.00 98.06 102 GLY A O 1
ATOM 735 N N . THR A 1 103 ? 4.278 9.749 -17.241 1.00 98.12 103 THR A N 1
ATOM 736 C CA . THR A 1 103 ? 5.072 10.176 -16.077 1.00 98.12 103 THR A CA 1
ATOM 737 C C . THR A 1 103 ? 4.234 10.504 -14.839 1.00 98.12 103 THR A C 1
ATOM 739 O O . THR A 1 103 ? 4.794 10.871 -13.800 1.00 98.12 103 THR A O 1
ATOM 742 N N . THR A 1 104 ? 2.906 10.386 -14.905 1.00 98.50 104 THR A N 1
ATOM 743 C CA . THR A 1 104 ? 2.037 10.589 -13.745 1.00 98.50 104 THR A CA 1
ATOM 744 C C . THR A 1 104 ? 2.148 9.396 -12.800 1.00 98.50 104 THR A C 1
ATOM 746 O O . THR A 1 104 ? 2.112 8.241 -13.217 1.00 98.50 104 THR A O 1
ATOM 749 N N . VAL A 1 105 ? 2.280 9.681 -11.503 1.00 98.44 105 VAL A N 1
ATOM 750 C CA . VAL A 1 105 ? 2.266 8.647 -10.464 1.00 98.44 105 VAL A CA 1
ATOM 751 C C . VAL A 1 105 ? 0.858 8.069 -10.364 1.00 98.44 105 VAL A C 1
ATOM 753 O O . VAL A 1 105 ? -0.100 8.812 -10.149 1.00 98.44 105 VAL A O 1
ATOM 756 N N . VAL A 1 106 ? 0.737 6.750 -10.490 1.00 98.62 106 VAL A N 1
ATOM 757 C CA . VAL A 1 106 ? -0.526 6.028 -10.326 1.00 98.62 106 VAL A CA 1
ATOM 758 C C . VAL A 1 106 ? -0.490 5.257 -9.013 1.00 98.62 106 VAL A C 1
ATOM 760 O O . VAL A 1 106 ? 0.475 4.558 -8.702 1.00 98.62 106 VAL A O 1
ATOM 763 N N . VAL A 1 107 ? -1.539 5.430 -8.216 1.00 98.12 107 VAL A N 1
ATOM 764 C CA . VAL A 1 107 ? -1.621 4.942 -6.840 1.00 98.12 107 VAL A CA 1
ATOM 765 C C . VAL A 1 107 ? -2.382 3.617 -6.810 1.00 98.12 107 VAL A C 1
ATOM 767 O O . VAL A 1 107 ? -3.515 3.542 -7.281 1.00 98.12 107 VAL A O 1
ATOM 770 N N . GLY A 1 108 ? -1.769 2.570 -6.254 1.00 98.00 108 GLY A N 1
ATOM 771 C CA . GLY A 1 108 ? -2.438 1.297 -5.998 1.00 98.00 108 GLY A CA 1
ATOM 772 C C . GLY A 1 108 ? -3.383 1.385 -4.799 1.00 98.00 108 GLY A C 1
ATOM 773 O O . GLY A 1 108 ? -3.195 2.212 -3.907 1.00 98.00 108 GLY A O 1
ATOM 774 N N . THR A 1 109 ? -4.395 0.522 -4.750 1.00 96.44 109 THR A N 1
ATOM 775 C CA . THR A 1 109 ? -5.417 0.542 -3.685 1.00 96.44 109 THR A CA 1
ATOM 776 C C . THR A 1 109 ? -5.153 -0.456 -2.560 1.00 96.44 109 THR A C 1
ATOM 778 O O . THR A 1 109 ? -5.576 -0.229 -1.433 1.00 96.44 109 THR A O 1
ATOM 781 N N . LYS A 1 110 ? -4.446 -1.553 -2.850 1.00 98.19 110 LYS A N 1
ATOM 782 C CA . LYS A 1 110 ? -4.166 -2.622 -1.884 1.00 98.19 110 LYS A CA 1
ATOM 783 C C . LYS A 1 110 ? -2.947 -2.304 -1.028 1.00 98.19 110 LYS A C 1
ATOM 785 O O . LYS A 1 110 ? -1.908 -1.922 -1.572 1.00 98.19 110 LYS A O 1
ATOM 790 N N . ALA A 1 111 ? -3.058 -2.534 0.277 1.00 98.56 111 ALA A N 1
ATOM 791 C CA . ALA A 1 111 ? -1.944 -2.469 1.212 1.00 98.56 111 ALA A CA 1
ATOM 792 C C . ALA A 1 111 ? -1.143 -3.782 1.225 1.00 98.56 111 ALA A C 1
ATOM 794 O O . ALA A 1 111 ? -1.702 -4.861 1.425 1.00 98.56 111 ALA A O 1
ATOM 795 N N . PHE A 1 112 ? 0.169 -3.671 1.031 1.00 98.81 112 PHE A N 1
ATOM 796 C CA . PHE A 1 112 ? 1.138 -4.763 1.072 1.00 98.81 112 PHE A CA 1
ATOM 797 C C . PHE A 1 112 ? 2.027 -4.612 2.306 1.00 98.81 112 PHE A C 1
ATOM 799 O O . PHE A 1 112 ? 2.389 -3.493 2.670 1.00 98.81 112 PHE A O 1
ATOM 806 N N . VAL A 1 113 ? 2.412 -5.733 2.913 1.00 98.44 113 VAL A N 1
ATOM 807 C CA . VAL A 1 113 ? 3.498 -5.797 3.905 1.00 98.44 113 VAL A CA 1
ATOM 808 C C . VAL A 1 113 ? 4.775 -6.376 3.297 1.00 98.44 113 VAL A C 1
ATOM 810 O O . VAL A 1 113 ? 5.870 -5.960 3.654 1.00 98.44 113 VAL A O 1
ATOM 813 N N . THR A 1 114 ? 4.647 -7.284 2.326 1.00 98.50 114 THR A N 1
ATOM 814 C CA . THR A 1 114 ? 5.770 -7.742 1.502 1.00 98.50 114 THR A CA 1
ATOM 815 C C . THR A 1 114 ? 5.436 -7.599 0.030 1.00 98.50 114 THR A C 1
ATOM 817 O O . THR A 1 114 ? 4.273 -7.702 -0.361 1.00 98.50 114 THR A O 1
ATOM 820 N N . ILE A 1 115 ? 6.458 -7.385 -0.795 1.00 98.69 115 ILE A N 1
ATOM 821 C CA . ILE A 1 115 ? 6.365 -7.487 -2.253 1.00 98.69 115 ILE A CA 1
ATOM 822 C C . ILE A 1 115 ? 7.433 -8.480 -2.697 1.00 98.69 115 ILE A C 1
ATOM 824 O O . ILE A 1 115 ? 8.604 -8.328 -2.359 1.00 98.69 115 ILE A O 1
ATOM 828 N N . THR A 1 116 ? 7.023 -9.509 -3.433 1.00 98.50 116 THR A N 1
ATOM 829 C CA . THR A 1 116 ? 7.889 -10.629 -3.829 1.00 98.50 116 THR A CA 1
ATOM 830 C C . THR A 1 116 ? 8.109 -10.695 -5.333 1.00 98.50 116 THR A C 1
ATOM 832 O O . THR A 1 116 ? 9.106 -11.258 -5.785 1.00 98.50 116 THR A O 1
ATOM 835 N N . GLN A 1 117 ? 7.202 -10.113 -6.120 1.00 98.75 117 GLN A N 1
ATOM 836 C CA . GLN A 1 117 ? 7.312 -10.088 -7.571 1.00 98.75 117 GLN A CA 1
ATOM 837 C C . GLN A 1 117 ? 6.687 -8.826 -8.160 1.00 98.75 117 GLN A C 1
ATOM 839 O O . GLN A 1 117 ? 5.618 -8.384 -7.735 1.00 98.75 117 GLN A O 1
ATOM 844 N N . ILE A 1 118 ? 7.340 -8.287 -9.188 1.00 98.88 118 ILE A N 1
ATOM 845 C CA . ILE A 1 118 ? 6.831 -7.187 -10.006 1.00 98.88 118 ILE A CA 1
ATOM 846 C C . ILE A 1 118 ? 6.961 -7.588 -11.475 1.00 98.88 118 ILE A C 1
ATOM 848 O O . ILE A 1 118 ? 8.052 -7.905 -11.944 1.00 98.88 118 ILE A O 1
ATOM 852 N N . VAL A 1 119 ? 5.855 -7.571 -12.210 1.00 98.88 119 VAL A N 1
ATOM 853 C CA . VAL A 1 119 ? 5.829 -7.769 -13.661 1.00 98.88 119 VAL A CA 1
ATOM 854 C C . VAL A 1 119 ? 5.719 -6.407 -14.330 1.00 98.88 119 VAL A C 1
ATOM 856 O O . VAL A 1 119 ? 4.760 -5.672 -14.088 1.00 98.88 119 VAL A O 1
ATOM 859 N N . LEU A 1 120 ? 6.706 -6.073 -15.158 1.00 98.81 120 LEU A N 1
ATOM 860 C CA . LEU A 1 120 ? 6.781 -4.820 -15.905 1.00 98.81 120 LEU A CA 1
ATOM 861 C C . LEU A 1 120 ? 6.332 -5.024 -17.362 1.00 98.81 120 LEU A C 1
ATOM 863 O O . LEU A 1 120 ? 6.641 -6.071 -17.945 1.00 98.81 120 LEU A O 1
ATOM 867 N N . PRO A 1 121 ? 5.644 -4.040 -17.971 1.00 98.62 121 PRO A N 1
ATOM 868 C CA . PRO A 1 121 ? 5.201 -4.131 -19.357 1.00 98.62 121 PRO A CA 1
ATOM 869 C C . PRO A 1 121 ? 6.373 -4.020 -20.347 1.00 98.62 121 PRO A C 1
ATOM 871 O O . PRO A 1 121 ? 7.521 -3.771 -19.975 1.00 98.62 121 PRO A O 1
ATOM 874 N N . VAL A 1 122 ? 6.070 -4.204 -21.633 1.00 98.44 122 VAL A N 1
ATOM 875 C CA . VAL A 1 122 ? 7.007 -3.904 -22.724 1.00 98.44 122 VAL A CA 1
ATOM 876 C C . VAL A 1 122 ? 7.241 -2.395 -22.840 1.00 98.44 122 VAL A C 1
ATOM 878 O O . VAL A 1 122 ? 6.369 -1.595 -22.509 1.00 98.44 122 VAL A O 1
ATOM 881 N N . SER A 1 123 ? 8.413 -2.010 -23.338 1.00 98.06 123 SER A N 1
ATOM 882 C CA . SER A 1 123 ? 8.765 -0.613 -23.591 1.00 98.06 123 SER A CA 1
ATOM 883 C C . SER A 1 123 ? 7.835 0.035 -24.622 1.00 98.06 123 SER A C 1
ATOM 885 O O . SER A 1 123 ? 7.547 -0.544 -25.671 1.00 98.06 123 SER A O 1
ATOM 887 N N . SER A 1 124 ? 7.418 1.267 -24.335 1.00 96.88 124 SER A N 1
ATOM 888 C CA . SER A 1 124 ? 6.615 2.130 -25.210 1.00 96.88 124 SER A CA 1
ATOM 889 C C . SER A 1 124 ? 7.469 3.119 -26.018 1.00 96.88 124 SER A C 1
ATOM 891 O O . SER A 1 124 ? 6.926 3.947 -26.750 1.00 96.88 124 SER A O 1
ATOM 893 N N . GLY A 1 125 ? 8.800 3.080 -25.883 1.00 96.38 125 GLY A N 1
ATOM 894 C CA . GLY A 1 125 ? 9.702 3.987 -26.591 1.00 96.38 125 GLY A CA 1
ATOM 895 C C . GLY A 1 125 ? 11.116 4.067 -26.013 1.00 96.38 125 GLY A C 1
ATOM 896 O O . GLY A 1 125 ? 11.453 3.467 -24.993 1.00 96.38 125 GLY A O 1
ATOM 897 N N . ALA A 1 126 ? 11.973 4.837 -26.683 1.00 97.19 126 ALA A N 1
ATOM 898 C CA . ALA A 1 126 ? 13.341 5.062 -26.227 1.00 97.19 126 ALA A CA 1
ATOM 899 C C . ALA A 1 126 ? 13.362 5.766 -24.857 1.00 97.19 126 ALA A C 1
ATOM 901 O O . ALA A 1 126 ? 12.685 6.773 -24.660 1.00 97.19 126 ALA A O 1
ATOM 902 N N . GLY A 1 127 ? 14.163 5.243 -23.926 1.00 96.81 127 GLY A N 1
ATOM 903 C CA . GLY A 1 127 ? 14.278 5.783 -22.567 1.00 96.81 127 GLY A CA 1
ATOM 904 C C . GLY A 1 127 ? 13.149 5.379 -21.614 1.00 96.81 127 GLY A C 1
ATOM 905 O O . GLY A 1 127 ? 13.095 5.903 -20.504 1.00 96.81 127 GLY A O 1
ATOM 906 N N . ASP A 1 128 ? 12.262 4.463 -22.018 1.00 98.50 128 ASP A N 1
ATOM 907 C CA . ASP A 1 128 ? 11.189 3.982 -21.151 1.00 98.50 128 ASP A CA 1
ATOM 908 C C . ASP A 1 128 ? 11.718 3.151 -19.972 1.00 98.50 128 ASP A C 1
ATOM 910 O O . ASP A 1 128 ? 12.714 2.424 -20.058 1.00 98.50 128 ASP A O 1
ATOM 914 N N . GLY A 1 129 ? 11.012 3.253 -18.858 1.00 98.50 129 GLY A N 1
ATOM 915 C CA . GLY A 1 129 ? 11.360 2.657 -17.585 1.00 98.50 129 GLY A CA 1
ATOM 916 C C . GLY A 1 129 ? 10.201 2.773 -16.610 1.00 98.50 129 GLY A C 1
ATOM 917 O O . GLY A 1 129 ? 9.291 3.583 -16.795 1.00 98.50 129 GLY A O 1
ATOM 918 N N . VAL A 1 130 ? 10.227 1.946 -15.573 1.00 98.75 130 VAL A N 1
ATOM 919 C CA . VAL A 1 130 ? 9.212 1.955 -14.520 1.00 98.75 130 VAL A CA 1
ATOM 920 C C . VAL A 1 130 ? 9.891 1.947 -13.167 1.00 98.75 130 VAL A C 1
ATOM 922 O O . VAL A 1 130 ? 10.808 1.160 -12.930 1.00 98.75 130 VAL A O 1
ATOM 925 N N . SER A 1 131 ? 9.406 2.791 -12.262 1.00 98.81 131 SER A N 1
ATOM 926 C CA . SER A 1 131 ? 9.718 2.699 -10.840 1.00 98.81 131 SER A CA 1
ATOM 927 C C . SER A 1 131 ? 8.487 2.300 -10.034 1.00 98.81 131 SER A C 1
ATOM 929 O O . SER A 1 131 ? 7.352 2.645 -10.384 1.00 98.81 131 SER A O 1
ATOM 931 N N . VAL A 1 132 ? 8.725 1.580 -8.937 1.00 98.81 132 VAL A N 1
ATOM 932 C CA . VAL A 1 132 ? 7.699 1.212 -7.956 1.00 98.81 132 VAL A CA 1
ATOM 933 C C . VAL A 1 132 ? 8.092 1.768 -6.597 1.00 98.81 132 VAL A C 1
ATOM 935 O O . VAL A 1 132 ? 9.230 1.656 -6.136 1.00 98.81 132 VAL A O 1
ATOM 938 N N . GLY A 1 133 ? 7.122 2.389 -5.951 1.00 98.75 133 GLY A N 1
ATOM 939 C CA . GLY A 1 133 ? 7.286 3.119 -4.715 1.00 98.75 133 GLY A CA 1
ATOM 940 C C . GLY A 1 133 ? 6.276 2.732 -3.646 1.00 98.75 133 GLY A C 1
ATOM 941 O O . GLY A 1 133 ? 5.435 1.859 -3.848 1.00 98.75 133 GLY A O 1
ATOM 942 N N . ILE A 1 134 ? 6.339 3.444 -2.528 1.00 98.69 134 ILE A N 1
ATOM 943 C CA . ILE A 1 134 ? 5.382 3.381 -1.420 1.00 98.69 134 ILE A CA 1
ATOM 944 C C . ILE A 1 134 ? 4.524 4.651 -1.408 1.00 98.69 134 ILE A C 1
ATOM 946 O O . ILE A 1 134 ? 5.045 5.755 -1.589 1.00 98.69 134 ILE A O 1
ATOM 950 N N . GLY A 1 135 ? 3.214 4.504 -1.206 1.00 98.25 135 GLY A N 1
ATOM 951 C CA . GLY A 1 135 ? 2.261 5.618 -1.129 1.00 98.25 135 GLY A CA 1
ATOM 952 C C . GLY A 1 135 ? 1.817 5.926 0.302 1.00 98.25 135 GLY A C 1
ATOM 953 O O . GLY A 1 135 ? 2.190 5.235 1.241 1.00 98.25 135 GLY A O 1
ATOM 954 N N . SER A 1 136 ? 1.025 6.979 0.502 1.00 98.00 136 SER A N 1
ATOM 955 C CA . SER A 1 136 ? 0.570 7.407 1.842 1.00 98.00 136 SER A CA 1
ATOM 956 C C . SER A 1 136 ? -0.697 6.701 2.347 1.00 98.00 136 SER A C 1
ATOM 958 O O . SER A 1 136 ? -1.240 7.099 3.375 1.00 98.00 136 SER A O 1
ATOM 960 N N . VAL A 1 137 ? -1.190 5.679 1.640 1.00 98.25 137 VAL A N 1
ATOM 961 C CA . VAL A 1 137 ? -2.373 4.915 2.056 1.00 98.25 137 VAL A CA 1
ATOM 962 C C . VAL A 1 137 ? -1.900 3.733 2.898 1.00 98.25 137 VAL A C 1
ATOM 964 O O . VAL A 1 137 ? -1.272 2.811 2.382 1.00 98.25 137 VAL A O 1
ATOM 967 N N . LEU A 1 138 ? -2.164 3.779 4.199 1.00 98.62 138 LEU A N 1
ATOM 968 C CA . LEU A 1 138 ? -1.681 2.821 5.193 1.00 98.62 138 LEU A CA 1
ATOM 969 C C . LEU A 1 138 ? -2.703 1.700 5.389 1.00 98.62 138 LEU A C 1
ATOM 971 O O . LEU A 1 138 ? -3.903 1.959 5.383 1.00 98.62 138 LEU A O 1
ATOM 975 N N . GLY A 1 139 ? -2.244 0.464 5.558 1.00 98.31 139 GLY A N 1
ATOM 976 C CA . GLY A 1 139 ? -3.093 -0.697 5.823 1.00 98.31 139 GLY A CA 1
ATOM 977 C C . GLY A 1 139 ? -3.553 -0.752 7.278 1.00 98.31 139 GLY A C 1
ATOM 978 O O . GLY A 1 139 ? -2.794 -0.422 8.186 1.00 98.31 139 GLY A O 1
ATOM 979 N N . LEU A 1 140 ? -4.792 -1.187 7.499 1.00 97.56 140 LEU A N 1
ATOM 980 C CA . LEU A 1 140 ? -5.350 -1.431 8.829 1.00 97.56 140 LEU A CA 1
ATOM 981 C C . LEU A 1 140 ? -5.260 -2.926 9.191 1.00 97.56 140 LEU A C 1
ATOM 983 O O . LEU A 1 140 ? -5.395 -3.777 8.311 1.00 97.56 140 LEU A O 1
ATOM 987 N N . PRO A 1 141 ? -5.072 -3.274 10.478 1.00 95.62 141 PRO A N 1
ATOM 988 C CA . PRO A 1 141 ? -4.877 -4.659 10.920 1.00 95.62 141 PRO A CA 1
ATOM 989 C C . PRO A 1 141 ? -6.180 -5.462 11.094 1.00 95.62 141 PRO A C 1
ATOM 991 O O . PRO A 1 141 ? -6.135 -6.590 11.576 1.00 95.62 141 PRO A O 1
ATOM 994 N N . TYR A 1 142 ? -7.333 -4.910 10.704 1.00 93.56 142 TYR A N 1
ATOM 995 C CA . TYR A 1 142 ? -8.644 -5.551 10.836 1.00 93.56 142 TYR A CA 1
ATOM 996 C C . TYR A 1 142 ? -9.477 -5.374 9.567 1.00 93.56 142 TYR A C 1
ATOM 998 O O . TYR A 1 142 ? -9.340 -4.378 8.853 1.00 93.56 142 TYR A O 1
ATOM 1006 N N . THR A 1 143 ? -10.382 -6.322 9.321 1.00 94.25 143 THR A N 1
ATOM 1007 C CA . THR A 1 143 ? -11.479 -6.139 8.370 1.00 94.25 143 THR A CA 1
ATOM 1008 C C . THR A 1 143 ? -12.627 -5.406 9.050 1.00 94.25 143 THR A C 1
ATOM 1010 O O . THR A 1 143 ? -13.026 -5.732 10.169 1.00 94.25 143 THR A O 1
ATOM 1013 N N . PHE A 1 144 ? -13.185 -4.411 8.368 1.00 92.50 144 PHE A N 1
ATOM 1014 C CA . PHE A 1 144 ? -14.292 -3.628 8.896 1.00 92.50 144 PHE A CA 1
ATOM 1015 C C . PHE A 1 144 ? -15.454 -3.559 7.906 1.00 92.50 144 PHE A C 1
ATOM 1017 O O . PHE A 1 144 ? -15.273 -3.446 6.699 1.00 92.50 144 PHE A O 1
ATOM 1024 N N . ALA A 1 145 ? -16.681 -3.587 8.430 1.00 92.81 145 ALA A N 1
ATOM 1025 C CA . ALA A 1 145 ? -17.898 -3.375 7.638 1.00 92.81 145 ALA A CA 1
ATOM 1026 C C . ALA A 1 145 ? -18.296 -1.889 7.527 1.00 92.81 145 ALA A C 1
ATOM 1028 O O . ALA A 1 145 ? -19.243 -1.548 6.821 1.00 92.81 145 ALA A O 1
ATOM 1029 N N . LYS A 1 146 ? -17.613 -1.008 8.266 1.00 92.19 146 LYS A N 1
ATOM 1030 C CA . LYS A 1 146 ? -17.836 0.443 8.309 1.00 92.19 146 LYS A CA 1
ATOM 1031 C C . LYS A 1 146 ? -16.571 1.150 8.791 1.00 92.19 146 LYS A C 1
ATOM 1033 O O . LYS A 1 146 ? -15.633 0.497 9.233 1.00 92.19 146 LYS A O 1
ATOM 1038 N N . ASN A 1 147 ? -16.555 2.479 8.758 1.00 93.69 147 ASN A N 1
ATOM 1039 C CA . ASN A 1 147 ? -15.442 3.232 9.324 1.00 93.69 147 ASN A CA 1
ATOM 1040 C C . ASN A 1 147 ? -15.364 3.028 10.847 1.00 93.69 147 ASN A C 1
ATOM 1042 O O . ASN A 1 147 ? -16.302 3.375 11.564 1.00 93.69 147 ASN A O 1
ATOM 1046 N N . MET A 1 148 ? -14.238 2.485 11.307 1.00 93.31 148 MET A N 1
ATOM 1047 C CA . MET A 1 148 ? -13.938 2.241 12.719 1.00 93.31 148 MET A CA 1
ATOM 1048 C C . MET A 1 148 ? -12.735 3.058 13.223 1.00 93.31 148 MET A C 1
ATOM 1050 O O . MET A 1 148 ? -12.304 2.880 14.358 1.00 93.31 148 MET A O 1
ATOM 1054 N N . VAL A 1 149 ? -12.177 3.962 12.408 1.00 95.44 149 VAL A N 1
ATOM 1055 C CA . VAL A 1 149 ? -11.120 4.881 12.857 1.00 95.44 149 VAL A CA 1
ATOM 1056 C C . VAL A 1 149 ? -11.763 6.014 13.648 1.00 95.44 149 VAL A C 1
ATOM 1058 O O . VAL A 1 149 ? -12.528 6.807 13.099 1.00 95.44 149 VAL A O 1
ATOM 1061 N N . SER A 1 150 ? -11.438 6.102 14.936 1.00 93.69 150 SER A N 1
ATOM 1062 C CA . SER A 1 150 ? -12.003 7.117 15.829 1.00 93.69 150 SER A CA 1
ATOM 1063 C C . SER A 1 150 ? -11.147 8.381 15.891 1.00 93.69 150 SER A C 1
ATOM 1065 O O . SER A 1 150 ? -11.683 9.490 15.916 1.00 93.69 150 SER A O 1
ATOM 1067 N N . LYS A 1 151 ? -9.818 8.229 15.920 1.00 95.06 151 LYS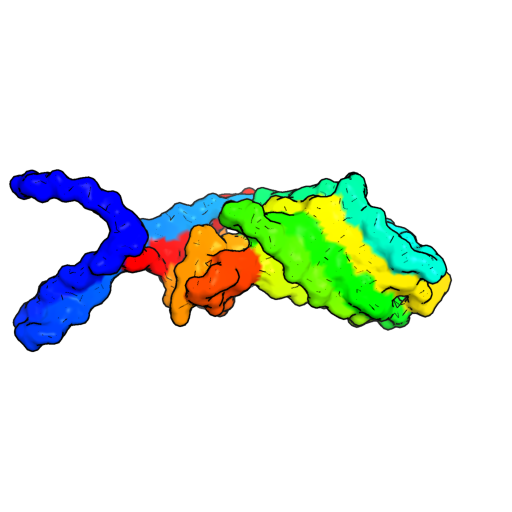 A N 1
ATOM 1068 C CA . LYS A 1 151 ? -8.823 9.312 15.957 1.00 95.06 151 LYS A CA 1
ATOM 1069 C C . LYS A 1 151 ? -7.507 8.832 15.351 1.00 95.06 151 LYS A C 1
ATOM 1071 O O . LYS A 1 151 ? -7.221 7.639 15.377 1.00 95.06 151 LYS A O 1
ATOM 1076 N N . ALA A 1 152 ? -6.689 9.765 14.882 1.00 97.50 152 ALA A N 1
ATOM 1077 C CA . ALA A 1 152 ? -5.295 9.503 14.546 1.00 97.50 152 ALA A CA 1
ATOM 1078 C C . ALA A 1 152 ? -4.411 10.615 15.119 1.00 97.50 152 ALA A C 1
ATOM 1080 O O . ALA A 1 152 ? -4.795 11.787 15.075 1.00 97.50 152 ALA A O 1
ATOM 1081 N N . TYR A 1 153 ? -3.255 10.243 15.659 1.00 97.81 153 TYR A N 1
ATOM 1082 C CA . TYR A 1 153 ? -2.252 11.163 16.182 1.00 97.81 153 TYR A CA 1
ATOM 1083 C C . TYR A 1 153 ? -0.952 10.968 15.410 1.00 97.81 153 TYR A C 1
ATOM 1085 O O . TYR A 1 153 ? -0.392 9.881 15.421 1.00 97.81 153 TYR A O 1
ATOM 1093 N N . ASN A 1 154 ? -0.455 12.012 14.754 1.00 97.62 154 ASN A N 1
ATOM 1094 C CA . ASN A 1 154 ? 0.858 11.998 14.115 1.00 97.62 154 ASN A CA 1
ATOM 1095 C C . ASN A 1 154 ? 1.827 12.784 14.995 1.00 97.62 154 ASN A C 1
ATOM 1097 O O . ASN A 1 154 ? 1.614 13.975 15.234 1.00 97.62 154 ASN A O 1
ATOM 1101 N N . ASN A 1 155 ? 2.869 12.125 15.505 1.00 96.88 155 ASN A N 1
ATOM 1102 C CA . ASN A 1 155 ? 3.822 12.727 16.438 1.00 96.88 155 ASN A CA 1
ATOM 1103 C C . ASN A 1 155 ? 3.127 13.362 17.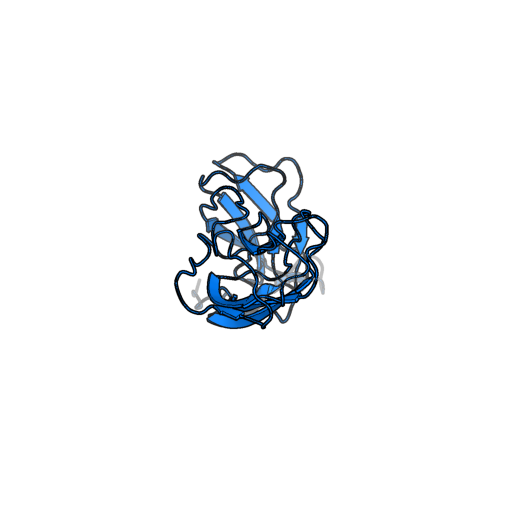662 1.00 96.88 155 ASN A C 1
ATOM 1105 O O . ASN A 1 155 ? 3.395 14.508 18.022 1.00 96.88 155 ASN A O 1
ATOM 1109 N N . ASN A 1 156 ? 2.189 12.629 18.271 1.00 95.81 156 ASN A N 1
ATOM 1110 C CA . ASN A 1 156 ? 1.337 13.080 19.383 1.00 95.81 156 ASN A CA 1
ATOM 1111 C C . ASN A 1 156 ? 0.378 14.248 19.064 1.00 95.81 156 ASN A C 1
ATOM 1113 O O . ASN A 1 156 ? -0.290 14.756 19.967 1.00 95.81 156 ASN A O 1
ATOM 1117 N N . VAL A 1 157 ? 0.263 14.678 17.804 1.00 97.06 157 VAL A N 1
ATOM 1118 C CA . VAL A 1 157 ? -0.675 15.727 17.381 1.00 97.06 157 VAL A CA 1
ATOM 1119 C C . VAL A 1 157 ? -1.905 15.090 16.748 1.00 97.06 157 VAL A C 1
ATOM 1121 O O . VAL A 1 157 ? -1.795 14.356 15.772 1.00 97.06 157 VAL A O 1
ATOM 1124 N N . LEU A 1 158 ? -3.084 15.387 17.298 1.00 97.31 158 LEU A N 1
ATOM 1125 C CA . LEU A 1 158 ? -4.363 14.920 16.761 1.00 97.31 158 LEU A CA 1
ATOM 1126 C C . LEU A 1 158 ? -4.611 15.491 15.355 1.00 97.31 158 LEU A C 1
ATOM 1128 O O . LEU A 1 158 ? -4.524 16.704 15.156 1.00 97.31 158 LEU A O 1
ATOM 1132 N N . GLU A 1 159 ? -5.001 14.635 14.411 1.00 97.00 159 GLU A N 1
ATOM 1133 C CA . GLU A 1 159 ? -5.469 15.054 13.087 1.00 97.00 159 GLU A CA 1
ATOM 1134 C C . GLU A 1 159 ? -6.695 15.977 13.211 1.00 97.00 159 GLU A C 1
ATOM 1136 O O . GLU A 1 159 ? -7.730 15.602 13.766 1.00 97.00 159 GLU A O 1
ATOM 1141 N N . THR A 1 160 ? -6.598 17.194 12.671 1.00 94.12 160 THR A N 1
ATOM 1142 C CA . THR A 1 160 ? -7.715 18.158 12.643 1.00 94.12 160 THR A CA 1
ATOM 1143 C C . THR A 1 160 ? -8.720 17.852 11.539 1.00 94.12 160 THR A C 1
ATOM 1145 O O . THR A 1 160 ? -9.891 18.214 11.643 1.00 94.12 160 THR A O 1
ATOM 1148 N N . THR A 1 161 ? -8.264 17.181 10.481 1.00 93.94 161 THR A N 1
ATOM 1149 C CA . THR A 1 161 ? -9.102 16.672 9.398 1.00 93.94 161 THR A CA 1
ATOM 1150 C C . THR A 1 161 ? -9.271 15.178 9.592 1.00 93.94 161 THR A C 1
ATOM 1152 O O . THR A 1 161 ? -8.290 14.466 9.786 1.00 93.94 161 THR A O 1
ATOM 1155 N N . THR A 1 162 ? -10.509 14.691 9.538 1.00 89.50 162 THR A N 1
ATOM 1156 C CA . THR A 1 162 ? -10.780 13.260 9.676 1.00 89.50 162 THR A CA 1
ATOM 1157 C C . THR A 1 162 ? -10.004 12.470 8.616 1.00 89.50 162 THR A C 1
ATOM 1159 O O . THR A 1 162 ? -10.146 12.771 7.427 1.00 89.50 162 THR A O 1
ATOM 1162 N N . PRO A 1 163 ? -9.208 11.459 9.013 1.00 95.44 163 PRO A N 1
ATOM 1163 C CA . PRO A 1 163 ? -8.525 10.594 8.063 1.00 95.44 163 PRO A CA 1
ATOM 1164 C C . PRO A 1 163 ? -9.504 9.957 7.076 1.00 95.44 163 PRO A C 1
ATOM 1166 O O . PRO A 1 163 ? -10.606 9.545 7.445 1.00 95.44 163 PRO A O 1
ATOM 1169 N N . THR A 1 164 ? -9.090 9.843 5.818 1.00 96.62 164 THR A N 1
ATOM 1170 C CA . THR A 1 164 ? -9.875 9.124 4.810 1.00 96.62 164 THR A CA 1
ATOM 1171 C C . THR A 1 164 ? -9.684 7.633 5.020 1.00 96.62 164 THR A C 1
ATOM 1173 O O . THR A 1 164 ? -8.549 7.160 5.037 1.00 96.62 164 THR A O 1
ATOM 1176 N N . THR A 1 165 ? -10.774 6.886 5.169 1.00 96.94 165 THR A N 1
ATOM 1177 C CA . THR A 1 165 ? -10.724 5.440 5.394 1.00 96.94 165 THR A CA 1
ATOM 1178 C C . THR A 1 165 ? -11.463 4.683 4.306 1.00 96.94 165 THR A C 1
ATOM 1180 O O . THR A 1 165 ? -12.495 5.119 3.801 1.00 96.94 165 THR A O 1
ATOM 1183 N N . THR A 1 166 ? -10.916 3.530 3.943 1.00 97.50 166 THR A N 1
ATOM 1184 C CA . THR A 1 166 ? -11.597 2.508 3.144 1.00 97.50 166 THR A CA 1
ATOM 1185 C C . THR A 1 166 ? -11.709 1.262 4.005 1.00 97.50 166 THR A C 1
ATOM 1187 O O . THR A 1 166 ? -10.778 0.931 4.739 1.00 97.50 166 THR A O 1
ATOM 1190 N N . PHE A 1 167 ? -12.857 0.598 3.949 1.00 96.19 167 PHE A N 1
ATOM 1191 C CA . PHE A 1 167 ? -13.145 -0.597 4.728 1.00 96.19 167 PHE A CA 1
ATOM 1192 C C . PHE A 1 167 ? -13.697 -1.693 3.817 1.00 96.19 167 PHE A C 1
ATOM 1194 O O . PHE A 1 167 ? -14.397 -1.417 2.842 1.00 96.19 167 PHE A O 1
ATOM 1201 N N . ASP A 1 168 ? -13.363 -2.936 4.138 1.00 97.19 168 ASP A N 1
ATOM 1202 C CA . ASP A 1 168 ? -13.786 -4.133 3.419 1.00 97.19 168 ASP A CA 1
ATOM 1203 C C . ASP A 1 168 ? -13.966 -5.264 4.440 1.00 97.19 168 ASP A C 1
ATOM 1205 O O . ASP A 1 168 ? -13.045 -5.600 5.188 1.00 97.19 168 ASP A O 1
ATOM 1209 N N . SER A 1 169 ? -15.159 -5.858 4.488 1.00 95.44 169 SER A N 1
ATOM 1210 C CA . SER A 1 169 ? -15.492 -6.902 5.463 1.00 95.44 169 SER A CA 1
ATOM 1211 C C . SER A 1 169 ? -14.851 -8.258 5.155 1.00 95.44 169 SER A C 1
ATOM 1213 O O . SER A 1 169 ? -14.981 -9.182 5.954 1.00 95.44 169 SER A O 1
ATOM 1215 N N . VAL A 1 170 ? -14.204 -8.401 3.997 1.00 95.44 170 VAL A N 1
ATOM 1216 C CA . VAL A 1 170 ? -13.631 -9.655 3.497 1.00 95.44 170 VAL A CA 1
ATOM 1217 C C . VAL A 1 170 ? -12.123 -9.527 3.318 1.00 95.44 170 VAL A C 1
ATOM 1219 O O . VAL A 1 170 ? -11.363 -10.335 3.845 1.00 95.44 170 VAL A O 1
ATOM 1222 N N . ASN A 1 171 ? -11.672 -8.521 2.570 1.00 96.38 171 ASN A N 1
ATOM 1223 C CA . ASN A 1 171 ? -10.282 -8.419 2.137 1.00 96.38 171 ASN A CA 1
ATOM 1224 C C . ASN A 1 171 ? -9.495 -7.468 3.034 1.00 96.38 171 ASN A C 1
ATOM 1226 O O . ASN A 1 171 ? -9.601 -6.247 2.911 1.00 96.38 171 ASN A O 1
ATOM 1230 N N . LEU A 1 172 ? -8.623 -8.022 3.875 1.00 96.62 172 LEU A N 1
ATOM 1231 C CA . LEU A 1 172 ? -7.787 -7.241 4.787 1.00 96.62 172 LEU A CA 1
ATOM 1232 C C . LEU A 1 172 ? -6.949 -6.181 4.052 1.00 96.62 172 LEU A C 1
ATOM 1234 O O . LEU A 1 172 ? -6.946 -5.021 4.446 1.00 96.62 172 LEU A O 1
ATOM 1238 N N . CYS A 1 173 ? -6.353 -6.536 2.909 1.00 97.81 173 CYS A N 1
ATOM 1239 C CA . CYS A 1 173 ? -5.568 -5.614 2.076 1.00 97.81 173 CYS A CA 1
ATOM 1240 C C . CYS A 1 173 ? -6.315 -4.372 1.552 1.00 97.81 173 CYS A C 1
ATOM 1242 O O . CYS A 1 173 ? -5.661 -3.431 1.106 1.00 97.81 173 CYS A O 1
ATOM 1244 N N . ASN A 1 174 ? -7.651 -4.364 1.574 1.00 98.00 174 ASN A N 1
ATOM 1245 C CA . ASN A 1 174 ? -8.470 -3.232 1.133 1.00 98.00 174 ASN A CA 1
ATOM 1246 C C . ASN A 1 174 ? -8.883 -2.312 2.303 1.00 98.00 174 ASN A C 1
ATOM 1248 O O . ASN A 1 174 ? -9.494 -1.270 2.069 1.00 98.00 174 ASN A O 1
ATOM 1252 N N . ASN A 1 175 ? -8.575 -2.677 3.554 1.00 97.94 175 ASN A N 1
ATOM 1253 C CA . ASN A 1 175 ? -8.847 -1.837 4.718 1.00 97.94 175 ASN A CA 1
ATOM 1254 C C . ASN A 1 175 ? -7.674 -0.882 4.917 1.00 97.94 175 ASN A C 1
ATOM 1256 O O . ASN A 1 175 ? -6.566 -1.306 5.253 1.00 97.94 175 ASN A O 1
ATOM 1260 N N . THR A 1 176 ? -7.905 0.406 4.686 1.00 98.12 176 THR A N 1
ATOM 1261 C CA . THR A 1 176 ? -6.832 1.399 4.657 1.00 98.12 176 THR A CA 1
ATOM 1262 C C . THR A 1 176 ? -7.229 2.730 5.271 1.00 98.12 176 THR A C 1
ATOM 1264 O O . THR A 1 176 ? -8.406 3.091 5.309 1.00 98.12 176 THR A O 1
ATOM 1267 N N . VAL A 1 177 ? -6.230 3.510 5.673 1.00 98.12 177 VAL A N 1
ATOM 1268 C CA . VAL A 1 177 ? -6.377 4.879 6.167 1.00 98.12 177 VAL A CA 1
ATOM 1269 C C . VAL A 1 177 ? -5.357 5.812 5.515 1.00 98.12 177 VAL A C 1
ATOM 1271 O O . VAL A 1 177 ? -4.225 5.432 5.223 1.00 98.12 177 VAL A O 1
ATOM 1274 N N . THR A 1 178 ? -5.752 7.055 5.265 1.00 97.81 178 THR A N 1
ATOM 1275 C CA . THR A 1 178 ? -4.879 8.130 4.784 1.00 97.81 178 THR A CA 1
ATOM 1276 C C . THR A 1 178 ? -5.068 9.351 5.665 1.00 97.81 178 THR A C 1
ATOM 1278 O O . THR A 1 178 ? -6.188 9.842 5.823 1.00 97.81 178 THR A O 1
ATOM 1281 N N . LEU A 1 179 ? -3.970 9.819 6.252 1.00 96.50 179 LEU A N 1
ATOM 1282 C CA . LEU A 1 179 ? -3.945 11.033 7.060 1.00 96.50 179 LEU A CA 1
ATOM 1283 C C . LEU A 1 179 ? -3.951 12.279 6.170 1.00 96.50 179 LEU A C 1
ATOM 1285 O O . LEU A 1 179 ? -3.539 12.226 5.009 1.00 96.50 179 LEU A O 1
ATOM 1289 N N . ALA A 1 180 ? -4.398 13.403 6.727 1.00 94.88 180 ALA A N 1
ATOM 1290 C CA . ALA A 1 180 ? -4.258 14.703 6.083 1.00 94.88 180 ALA A CA 1
ATOM 1291 C C . ALA A 1 180 ? -2.847 15.274 6.285 1.00 94.88 180 ALA A C 1
ATOM 1293 O O . ALA A 1 180 ? -2.328 15.965 5.405 1.00 94.88 180 ALA A O 1
ATOM 1294 N N . SER A 1 181 ? -2.216 14.987 7.428 1.00 95.88 181 SER A N 1
ATOM 1295 C CA . SER A 1 181 ? -0.818 15.352 7.665 1.00 95.88 181 SER A CA 1
ATOM 1296 C C . SER A 1 181 ? 0.164 14.468 6.888 1.00 95.88 181 SER A C 1
ATOM 1298 O O . SER A 1 181 ? -0.114 13.323 6.524 1.00 95.88 181 SER A O 1
ATOM 1300 N N . ALA A 1 182 ? 1.351 15.017 6.623 1.00 95.19 182 ALA A N 1
ATOM 1301 C CA . ALA A 1 182 ? 2.413 14.295 5.939 1.00 95.19 182 ALA A CA 1
ATOM 1302 C C . ALA A 1 182 ? 3.068 13.243 6.851 1.00 95.19 182 ALA A C 1
ATOM 1304 O O . ALA A 1 182 ? 3.309 13.471 8.038 1.00 95.19 182 ALA A O 1
ATOM 1305 N N . LEU A 1 183 ? 3.414 12.103 6.253 1.00 97.38 183 LEU A N 1
ATOM 1306 C CA . LEU A 1 183 ? 4.166 11.032 6.903 1.00 97.38 183 LEU A CA 1
ATOM 1307 C C . LEU A 1 183 ? 5.664 11.367 6.886 1.00 97.38 183 LEU A C 1
ATOM 1309 O O . LEU A 1 183 ? 6.173 11.857 5.876 1.00 97.38 183 LEU A O 1
ATOM 1313 N N . ALA A 1 184 ? 6.368 11.097 7.986 1.00 96.75 184 ALA A N 1
ATOM 1314 C CA . ALA A 1 184 ? 7.777 11.476 8.145 1.00 96.75 184 ALA A CA 1
ATOM 1315 C C . ALA A 1 184 ? 8.590 10.519 9.041 1.00 96.75 184 ALA A C 1
ATOM 1317 O O . ALA A 1 184 ? 9.658 10.889 9.518 1.00 96.75 184 ALA A O 1
ATOM 1318 N N . GLY A 1 185 ? 8.103 9.300 9.285 1.00 96.94 185 GLY A N 1
ATOM 1319 C CA . GLY A 1 185 ? 8.759 8.320 10.160 1.00 96.94 185 GLY A CA 1
ATOM 1320 C C . GLY A 1 185 ? 8.537 8.563 11.656 1.00 96.94 185 GLY A C 1
ATOM 1321 O O . GLY A 1 185 ? 9.142 7.880 12.478 1.00 96.94 185 GLY A O 1
ATOM 1322 N N . ASN A 1 186 ? 7.680 9.522 12.017 1.00 96.88 186 ASN A N 1
ATOM 1323 C CA . ASN A 1 186 ? 7.241 9.712 13.398 1.00 96.88 186 ASN A CA 1
ATOM 1324 C C . ASN A 1 186 ? 6.295 8.584 13.817 1.00 96.88 186 ASN A C 1
ATOM 1326 O O . ASN A 1 186 ? 5.644 7.980 12.963 1.00 96.88 186 ASN A O 1
ATOM 1330 N N . LEU A 1 187 ? 6.166 8.377 15.130 1.00 97.38 187 LEU A N 1
ATOM 1331 C CA . LEU A 1 187 ? 5.115 7.527 15.674 1.00 97.38 187 LEU A CA 1
ATOM 1332 C C . LEU A 1 187 ? 3.742 8.070 15.254 1.00 97.38 187 LEU A C 1
ATOM 1334 O O . LEU A 1 187 ? 3.451 9.262 15.410 1.00 97.38 187 LEU A O 1
ATOM 1338 N N . LEU A 1 188 ? 2.937 7.176 14.701 1.00 98.06 188 LEU A N 1
ATOM 1339 C CA . LEU A 1 188 ? 1.559 7.382 14.309 1.00 98.06 188 LEU A CA 1
ATOM 1340 C C . LEU A 1 188 ? 0.688 6.404 15.094 1.00 98.06 188 LEU A C 1
ATOM 1342 O O . LEU A 1 188 ? 0.809 5.192 14.917 1.00 98.06 188 LEU A O 1
ATOM 1346 N N . ASP A 1 189 ? -0.217 6.953 15.896 1.00 97.94 189 ASP A N 1
ATOM 1347 C CA . ASP A 1 189 ? -1.201 6.209 16.676 1.00 97.94 189 ASP A CA 1
ATOM 1348 C C . ASP A 1 189 ? -2.567 6.306 15.984 1.00 97.94 189 ASP A C 1
ATOM 1350 O O . ASP A 1 189 ? -3.150 7.392 15.868 1.00 97.94 189 ASP A O 1
ATOM 1354 N N . ILE A 1 190 ? -3.097 5.181 15.504 1.00 97.50 190 ILE A N 1
ATOM 1355 C CA . ILE A 1 190 ? -4.427 5.096 14.889 1.00 97.50 190 ILE A CA 1
ATOM 1356 C C . ILE A 1 190 ? -5.364 4.414 15.883 1.00 97.50 190 ILE A C 1
ATOM 1358 O O . ILE A 1 190 ? -5.283 3.208 16.114 1.00 97.50 190 ILE A O 1
ATOM 1362 N N . MET A 1 191 ? -6.285 5.188 16.454 1.00 96.38 191 MET A N 1
ATOM 1363 C CA . MET A 1 191 ? -7.284 4.674 17.386 1.00 96.38 191 MET A CA 1
ATOM 1364 C C . MET A 1 191 ? -8.409 3.990 16.615 1.00 96.38 191 MET A C 1
ATOM 1366 O O . MET A 1 191 ? -9.143 4.648 15.867 1.00 96.38 191 MET A O 1
ATOM 1370 N N . LEU A 1 192 ? -8.597 2.697 16.847 1.00 94.69 192 LEU A N 1
ATOM 1371 C CA . LEU A 1 192 ? -9.662 1.908 16.237 1.00 94.69 192 LEU A CA 1
ATOM 1372 C C . LEU A 1 192 ? -10.694 1.530 17.295 1.00 94.69 192 LEU A C 1
ATOM 1374 O O . LEU A 1 192 ? -10.340 1.040 18.367 1.00 94.69 192 LEU A O 1
ATOM 1378 N N . ASP A 1 193 ? -11.965 1.739 16.979 1.00 92.38 193 ASP A N 1
ATOM 1379 C CA . ASP A 1 193 ? -13.057 1.138 17.732 1.00 92.38 193 ASP A CA 1
ATOM 1380 C C . ASP A 1 193 ? -13.249 -0.291 17.196 1.00 92.38 193 ASP A C 1
ATOM 1382 O O . ASP A 1 193 ? -13.506 -0.486 16.013 1.00 92.38 193 ASP A O 1
ATOM 1386 N N . VAL A 1 194 ? -13.110 -1.319 18.022 1.00 87.00 194 VAL A N 1
ATOM 1387 C CA . VAL A 1 194 ? -13.338 -2.716 17.621 1.00 87.00 194 VAL A CA 1
ATOM 1388 C C . VAL A 1 194 ? -14.513 -3.284 18.413 1.00 87.00 194 VAL A C 1
ATOM 1390 O O . VAL A 1 194 ? -14.694 -2.895 19.570 1.00 87.00 194 VAL A O 1
ATOM 1393 N N . PRO A 1 195 ? -15.357 -4.149 17.818 1.00 75.81 195 PRO A N 1
ATOM 1394 C CA . PRO A 1 195 ? -16.340 -4.901 18.589 1.00 75.81 195 PRO A CA 1
ATOM 1395 C C . PRO A 1 195 ? -15.624 -5.633 19.721 1.00 75.81 195 PRO A C 1
ATOM 1397 O O . PRO A 1 195 ? -14.644 -6.329 19.459 1.00 75.81 195 PRO A O 1
ATOM 1400 N N . GLY A 1 196 ? -16.073 -5.395 20.953 1.00 61.38 196 GLY A N 1
ATOM 1401 C CA . GLY A 1 196 ? -15.623 -6.166 22.105 1.00 61.38 196 GLY A CA 1
ATOM 1402 C C . GLY A 1 196 ? -16.345 -7.488 22.135 1.00 61.38 196 GLY A C 1
ATOM 1403 O O . GLY A 1 196 ? -17.567 -7.438 21.890 1.00 61.38 196 GLY A O 1
#

Radius of gyration: 20.28 Å; chains: 1; bounding box: 53×33×67 Å

Secondary structure (DSSP, 8-state):
-PPPPP-TTS--EEEPSSTT-EEEPEEEEEEEE-PPPPEEEEEEEEEE--SS-EEE-SSPPPPSSSEEEEEEESSTT--SEEEEEEE-TT--EEEEEEE-BTTB-EEEEEEESEEEEEEE----STT-EEEEEEEEEEEPSS--SS--EEEEEETTEEPSSPPEEE--SS-GGG-EEE-SSPP-S--EEEEEEEE-

Sequence (196 aa):
MSTAPFNPFMGEVIQTNVAGTNCLWLQKVDYQISPIAASNVYVLANTALTAAIQTITTGITSPDVPRNHVVKGAISTSTGNVVITGTDIGGNVITSTVALNGTTVVVGTKAFVTITQIVLPVSSGAGDGVSVGIGSVLGLPYTFAKNMVSKAYNNNVLETTTPTTTFDSVNLCNNTVTLASALAGNLLDIMLDVPG

pLDDT: mean 93.73, std 10.26, range [41.34, 98.88]

Foldseek 3Di:
DDDDDDDLVDWDWDDDPDPPDIDIDWDKDKDKDQAAFWDQAQQHHWAAFAQAKDKDQPPGDFHRAFAWKKKAKPFQQDWDWKKWWAAGPVRDIDIWIWIYRGGDITITQFTHRGTGIIIGGHDPDPPITMHMITDQKHFDPDADPDDFFPWKAFLNHTQPDDWDFFHHNPDRRNTTTGGPDGRHRTMMITIGIGRD